Protein 2HAL (pdb70)

Foldseek 3Di:
DQVVVLVLQLQQKWWKWKAAVVGDTDTAAIWGAAWFQKIKAQQLSADPDPPSQRMKMWIGRPNDIDIDRSVPKDWADLDPDDARIIIIGDPGDGTGDHCLVLAAAPVCVVVQAQAKKWWFFDQNSHTDTWIWGGKDKDQKDKDWDQDPVRDIDIDMHGIKIKTFTDDDGRRWNTWIFGPDCVSPRGTQATWDDDDPRMTIGGGHHSVSVVSD/DDDD

B-factor: mean 17.06, std 11.93, range [2.78, 56.81]

CATH classification: 2.40.10.10 (+1 more: 2.40.10.10)

Radius of gyration: 15.81 Å; Cα contacts (8 Å, |Δi|>4): 582; chains: 2; bounding box: 38×33×41 Å

Structure (mmCIF, N/CA/C/O backbone):
data_2HAL
#
_entry.id   2HAL
#
_cell.length_a   44.584
_cell.length_b   56.240
_cell.length_c   81.052
_cell.angle_alpha   90.00
_cell.angle_beta   90.00
_cell.angle_gamma   90.00
#
_symmetry.space_group_name_H-M   'P 21 21 21'
#
loop_
_entity.id
_entity.type
_entity.pdbx_description
1 polymer 'Hepatitis A Protease 3C'
2 polymer 'N-ACETYL-LEUCYL-PHENYLALANYL-PHENYLALANYL-GLUTAMATE-FLUOROMETHYLKETONE INHIBITOR'
3 non-polymer N-[(BENZYLOXY)CARBONYL]-L-ALANINE
4 water water
#
loop_
_atom_site.group_PDB
_atom_site.id
_atom_site.type_symbol
_atom_site.label_atom_id
_atom_site.label_alt_id
_atom_site.label_comp_id
_atom_site.label_asym_id
_atom_site.label_entity_id
_atom_site.label_seq_id
_atom_site.pdbx_PDB_ins_code
_atom_site.Cartn_x
_atom_site.Cartn_y
_atom_site.Cartn_z
_atom_site.occupancy
_atom_site.B_iso_or_equiv
_atom_site.auth_seq_id
_atom_site.auth_comp_id
_atom_site.auth_asym_id
_atom_site.auth_atom_id
_atom_site.pdbx_PDB_model_num
ATOM 1 N N . SER A 1 1 ? 12.804 13.752 46.974 1.00 7.17 1 SER A N 1
ATOM 2 C CA . SER A 1 1 ? 11.664 13.222 47.773 1.00 4.84 1 SER A CA 1
ATOM 3 C C . SER A 1 1 ? 10.688 12.481 46.886 1.00 6.49 1 SER A C 1
ATOM 4 O O . SER A 1 1 ? 10.708 12.627 45.670 1.00 4.92 1 SER A O 1
ATOM 7 N N . THR A 1 2 ? 9.812 11.699 47.504 1.00 7.25 2 THR A N 1
ATOM 8 C CA . THR A 1 2 ? 8.763 11.037 46.739 1.00 5.94 2 THR A CA 1
ATOM 9 C C . THR A 1 2 ? 7.952 12.064 45.943 1.00 4.09 2 THR A C 1
ATOM 10 O O . THR A 1 2 ? 7.668 11.849 44.759 1.00 7.50 2 THR A O 1
ATOM 14 N N . LEU A 1 3 ? 7.609 13.179 46.587 1.00 4.35 3 LEU A N 1
ATOM 15 C CA . LEU A 1 3 ? 6.728 14.145 45.961 1.00 6.94 3 LEU A CA 1
ATOM 16 C C . LEU A 1 3 ? 7.371 14.812 44.751 1.00 5.49 3 LEU A C 1
ATOM 17 O O . LEU A 1 3 ? 6.678 15.107 43.781 1.00 8.80 3 LEU A O 1
ATOM 22 N N . GLU A 1 4 ? 8.682 15.052 44.804 1.00 6.52 4 GLU A N 1
ATOM 23 C CA . GLU A 1 4 ? 9.372 15.673 43.673 1.00 7.11 4 GLU A CA 1
ATOM 24 C C . GLU A 1 4 ? 9.537 14.687 42.506 1.00 7.16 4 GLU A C 1
ATOM 25 O O . GLU A 1 4 ? 9.378 15.070 41.351 1.00 6.19 4 GLU A O 1
ATOM 31 N N . ILE A 1 5 ? 9.816 13.415 42.801 1.00 4.95 5 ILE A N 1
ATOM 32 C CA . ILE A 1 5 ? 9.807 12.399 41.743 1.00 5.21 5 ILE A CA 1
ATOM 33 C C . ILE A 1 5 ? 8.415 12.294 41.149 1.00 5.66 5 ILE A C 1
ATOM 34 O O . ILE A 1 5 ? 8.259 12.180 39.935 1.00 6.11 5 ILE A O 1
ATOM 39 N N . ALA A 1 6 ? 7.409 12.326 42.019 1.00 7.53 6 ALA A N 1
ATOM 40 C CA . ALA A 1 6 ? 6.020 12.247 41.570 1.00 6.40 6 ALA A CA 1
ATOM 41 C C . ALA A 1 6 ? 5.709 13.367 40.580 1.00 6.67 6 ALA A C 1
ATOM 42 O O . ALA A 1 6 ? 4.997 13.154 39.609 1.00 5.97 6 ALA A O 1
ATOM 44 N N . GLY A 1 7 ? 6.245 14.563 40.825 1.00 4.65 7 GLY A N 1
ATOM 45 C CA . GLY A 1 7 ? 6.000 15.689 39.934 1.00 6.34 7 GLY A CA 1
ATOM 46 C C . GLY A 1 7 ? 6.604 15.465 38.565 1.00 6.65 7 GLY A C 1
ATOM 47 O O . GLY A 1 7 ? 6.029 15.839 37.545 1.00 7.07 7 GLY A O 1
ATOM 48 N N . LEU A 1 8 ? 7.763 14.827 38.542 1.00 7.00 8 LEU A N 1
ATOM 49 C CA . LEU A 1 8 ? 8.430 14.536 37.280 1.00 8.81 8 LEU A CA 1
ATOM 50 C C . LEU A 1 8 ? 7.682 13.474 36.504 1.00 5.71 8 LEU A C 1
ATOM 51 O O . LEU A 1 8 ? 7.578 13.554 35.281 1.00 8.18 8 LEU A O 1
ATOM 56 N N . VAL A 1 9 ? 7.160 12.481 37.216 1.00 6.29 9 VAL A N 1
ATOM 57 C CA . VAL A 1 9 ? 6.283 11.472 36.591 1.00 5.13 9 VAL A CA 1
ATOM 58 C C . VAL A 1 9 ? 5.028 12.115 36.041 1.00 7.80 9 VAL A C 1
ATOM 59 O O . VAL A 1 9 ? 4.653 11.885 34.899 1.00 6.73 9 VAL A O 1
ATOM 63 N N . ARG A 1 10 ? 4.407 12.950 36.863 1.00 8.15 10 ARG A N 1
ATOM 64 C CA . ARG A 1 10 ? 3.147 13.567 36.521 1.00 6.25 10 ARG A CA 1
ATOM 65 C C . ARG A 1 10 ? 3.237 14.339 35.203 1.00 7.18 10 ARG A C 1
ATOM 66 O O . ARG A 1 10 ? 2.335 14.252 34.362 1.00 8.87 10 ARG A O 1
ATOM 74 N N . LYS A 1 11 ? 4.324 15.091 35.034 1.00 6.81 11 LYS A N 1
ATOM 75 C CA . LYS A 1 11 ? 4.536 15.898 33.825 1.00 8.70 11 LYS A CA 1
ATOM 76 C C . LYS A 1 11 ? 4.743 15.053 32.563 1.00 5.42 11 LYS A C 1
ATOM 77 O O . LYS A 1 11 ? 4.506 15.523 31.448 1.00 10.41 11 LYS A O 1
ATOM 83 N N . ASN A 1 12 ? 5.176 13.808 32.742 1.00 6.79 12 ASN A N 1
ATOM 84 C CA . ASN A 1 12 ? 5.457 12.916 31.614 1.00 5.23 12 ASN A CA 1
ATOM 85 C C . ASN A 1 12 ? 4.361 11.912 31.328 1.00 4.15 12 ASN A C 1
ATOM 86 O O . ASN A 1 12 ? 4.457 11.149 30.364 1.00 5.62 12 ASN A O 1
ATOM 91 N N . LEU A 1 13 ? 3.323 11.911 32.161 1.00 5.03 13 LEU A N 1
ATOM 92 C CA . LEU A 1 13 ? 2.193 11.022 31.957 1.00 4.32 13 LEU A CA 1
ATOM 93 C C . LEU A 1 13 ? 1.224 11.603 30.964 1.00 7.11 13 LEU A C 1
ATOM 94 O O . LEU A 1 13 ? 0.795 12.751 31.095 1.00 9.58 13 LEU A O 1
ATOM 99 N N . VAL A 1 14 ? 0.898 10.796 29.960 1.00 4.10 14 VAL A N 1
ATOM 100 C CA . VAL A 1 14 ? -0.144 11.146 29.003 1.00 6.13 14 VAL A CA 1
ATOM 101 C C . VAL A 1 14 ? -1.246 10.083 29.054 1.00 6.76 14 VAL A C 1
ATOM 102 O O . VAL A 1 14 ? -1.024 8.993 29.559 1.00 6.32 14 VAL A O 1
ATOM 106 N N . GLN A 1 15 ? -2.434 10.418 28.558 1.00 4.57 15 GLN A N 1
ATOM 107 C CA . GLN A 1 15 ? -3.494 9.421 28.399 1.00 3.39 15 GLN A CA 1
ATOM 108 C C . GLN A 1 15 ? -3.377 8.733 27.051 1.00 5.09 15 GLN A C 1
ATOM 109 O O . GLN A 1 15 ? -3.124 9.379 26.036 1.00 6.71 15 GLN A O 1
ATOM 115 N N . PHE A 1 16 ? -3.568 7.422 27.058 1.00 5.56 16 PHE A N 1
ATOM 116 C CA . PHE A 1 16 ? -3.428 6.594 25.862 1.00 4.81 16 PHE A CA 1
ATOM 117 C C . PHE A 1 16 ? -4.794 6.061 25.491 1.00 3.16 16 PHE A C 1
ATOM 118 O O . PHE A 1 16 ? -5.488 5.467 26.328 1.00 5.86 16 PHE A O 1
ATOM 126 N N . GLY A 1 17 ? -5.170 6.301 24.240 1.00 5.66 17 GLY A N 1
ATOM 127 C CA . GLY A 1 17 ? -6.442 5.836 23.721 1.00 7.45 17 GLY A CA 1
ATOM 128 C C . GLY A 1 17 ? -6.280 5.126 22.398 1.00 6.18 17 GLY A C 1
ATOM 129 O O . GLY A 1 17 ? -5.262 5.260 21.719 1.00 7.30 17 GLY A O 1
ATOM 130 N N . VAL A 1 18 ? -7.296 4.353 22.050 1.00 8.24 18 VAL A N 1
ATOM 131 C CA . VAL A 1 18 ? -7.309 3.558 20.831 1.00 7.87 18 VAL A CA 1
ATOM 132 C C . VAL A 1 18 ? -8.648 3.743 20.137 1.00 6.16 18 VAL A C 1
ATOM 133 O O . VAL A 1 18 ? -9.714 3.814 20.789 1.00 10.16 18 VAL A O 1
ATOM 137 N N . GLY A 1 19 ? -8.603 3.811 18.810 1.00 6.40 19 GLY A N 1
ATOM 138 C CA . GLY A 1 19 ? -9.844 3.817 18.043 1.00 10.93 19 GLY A CA 1
ATOM 139 C C . GLY A 1 19 ? -9.640 3.386 16.611 1.00 11.32 19 GLY A C 1
ATOM 140 O O . GLY A 1 19 ? -8.511 3.315 16.133 1.00 12.07 19 GLY A O 1
ATOM 141 N N . GLU A 1 20 ? -10.736 3.076 15.930 1.00 13.31 20 GLU A N 1
ATOM 142 C CA . GLU A 1 20 ? -10.698 2.831 14.493 1.00 16.06 20 GLU A CA 1
ATOM 143 C C . GLU A 1 20 ? -10.538 4.160 13.765 1.00 16.42 20 GLU A C 1
ATOM 144 O O . GLU A 1 20 ? -10.966 5.202 14.264 1.00 16.13 20 GLU A O 1
ATOM 150 N N . LYS A 1 21 ? -9.949 4.124 12.572 1.00 15.14 21 LYS A N 1
ATOM 151 C CA . LYS A 1 21 ? -9.948 5.305 11.711 1.00 19.64 21 LYS A CA 1
ATOM 152 C C . LYS A 1 21 ? -11.385 5.817 11.569 1.00 18.88 21 LYS A C 1
ATOM 153 O O . LYS A 1 21 ? -12.312 5.030 11.347 1.00 19.43 21 LYS A O 1
ATOM 159 N N . ASN A 1 22 ? -11.550 7.129 11.741 1.00 18.75 22 ASN A N 1
ATOM 160 C CA . ASN A 1 22 ? -12.848 7.831 11.686 1.00 20.10 22 ASN A CA 1
ATOM 161 C C . ASN A 1 22 ? -13.818 7.473 12.819 1.00 21.53 22 ASN A C 1
ATOM 162 O O . ASN A 1 22 ? -14.989 7.861 12.788 1.00 26.81 22 ASN A O 1
ATOM 167 N N . GLY A 1 23 ? -13.328 6.748 13.823 1.00 16.56 23 GLY A N 1
ATOM 168 C CA . GLY A 1 23 ? -14.176 6.303 14.933 1.00 19.87 23 GLY A CA 1
ATOM 169 C C . GLY A 1 23 ? -13.960 7.076 16.219 1.00 20.93 23 GLY A C 1
ATOM 170 O O . GLY A 1 23 ? -13.073 7.928 16.304 1.00 20.27 23 GLY A O 1
ATOM 171 N N . SER A 1 24 ? -14.777 6.771 17.224 1.00 18.47 24 SER A N 1
ATOM 172 C CA . SER A 1 24 ? -14.660 7.388 18.542 1.00 14.80 24 SER A CA 1
ATOM 173 C C . SER A 1 24 ? -13.377 6.885 19.212 1.00 14.49 24 SER A C 1
ATOM 174 O O . SER A 1 24 ? -12.925 5.771 18.935 1.00 16.38 24 SER A O 1
ATOM 177 N N . VAL A 1 25 ? -12.780 7.711 20.070 1.00 13.90 25 VAL A N 1
ATOM 178 C CA . VAL A 1 25 ? -11.599 7.292 20.832 1.00 12.18 25 VAL A CA 1
ATOM 179 C C . VAL A 1 25 ? -12.028 6.644 22.141 1.00 9.70 25 VAL A C 1
ATOM 180 O O . VAL A 1 25 ? -12.857 7.185 22.879 1.00 13.71 25 VAL A O 1
ATOM 184 N N . ARG A 1 26 ? -11.447 5.482 22.418 1.00 10.74 26 ARG A N 1
ATOM 185 C CA . ARG A 1 26 ? -11.603 4.825 23.704 1.00 11.68 26 ARG A CA 1
ATOM 186 C C . ARG A 1 26 ? -10.352 5.109 24.532 1.00 13.12 26 ARG A C 1
ATOM 187 O O . ARG A 1 26 ? -9.264 4.621 24.216 1.00 12.94 26 ARG A O 1
ATOM 195 N N . TRP A 1 27 ? -10.506 5.914 25.579 1.00 8.57 27 TRP A N 1
ATOM 196 C CA . TRP A 1 27 ? -9.384 6.227 26.452 1.00 8.68 27 TRP A CA 1
ATOM 197 C C . TRP A 1 27 ? -9.232 5.092 27.452 1.00 12.34 27 TRP A C 1
ATOM 198 O O . TRP A 1 27 ? -10.184 4.766 28.178 1.00 15.93 27 TRP A O 1
ATOM 209 N N . VAL A 1 28 ? -8.042 4.483 27.450 1.00 9.63 28 VAL A N 1
ATOM 210 C CA . VAL A 1 28 ? -7.798 3.181 28.089 1.00 10.50 28 VAL A CA 1
ATOM 211 C C . VAL A 1 28 ? -6.999 3.316 29.397 1.00 7.91 28 VAL A C 1
ATOM 212 O O . VAL A 1 28 ? -7.387 2.768 30.434 1.00 7.95 28 VAL A O 1
ATOM 216 N N . MET A 1 29 ? -5.880 4.031 29.341 1.00 7.41 29 MET A N 1
ATOM 217 C CA . MET A 1 29 ? -4.941 4.063 30.458 1.00 6.65 29 MET A CA 1
ATOM 218 C C . MET A 1 29 ? -3.915 5.172 30.285 1.00 5.27 29 MET A C 1
ATOM 219 O O . MET A 1 29 ? -4.068 6.043 29.434 1.00 6.14 29 MET A O 1
ATOM 224 N N . ASN A 1 30 ? -2.880 5.130 31.114 1.00 5.37 30 ASN A N 1
ATOM 225 C CA . ASN A 1 30 ? -1.761 6.063 31.049 1.00 4.25 30 ASN A CA 1
ATOM 226 C C . ASN A 1 30 ? -0.604 5.486 30.232 1.00 4.72 30 ASN A C 1
ATOM 227 O O . ASN A 1 30 ? -0.460 4.267 30.147 1.00 4.36 30 ASN A O 1
ATOM 232 N N . ALA A 1 31 ? 0.204 6.366 29.633 1.00 5.05 31 ALA A N 1
ATOM 233 C CA . ALA A 1 31 ? 1.537 6.018 29.122 1.00 5.13 31 ALA A CA 1
ATOM 234 C C . ALA A 1 31 ? 2.516 7.014 29.728 1.00 3.40 31 ALA A C 1
ATOM 235 O O . ALA A 1 31 ? 2.133 8.161 30.033 1.00 4.64 31 ALA A O 1
ATOM 237 N N . LEU A 1 32 ? 3.756 6.584 29.946 1.00 4.24 32 LEU A N 1
ATOM 238 C CA . LEU A 1 32 ? 4.754 7.431 30.582 1.00 5.25 32 LEU A CA 1
ATOM 239 C C . LEU A 1 32 ? 5.902 7.765 29.629 1.00 4.57 32 LEU A C 1
ATOM 240 O O . LEU A 1 32 ? 6.681 6.887 29.253 1.00 5.45 32 LEU A O 1
ATOM 245 N N . GLY A 1 33 ? 6.006 9.030 29.229 1.00 4.64 33 GLY A N 1
ATOM 246 C CA . GLY A 1 33 ? 7.149 9.434 28.431 1.00 7.36 33 GLY A CA 1
ATOM 247 C C . GLY A 1 33 ? 8.401 9.254 29.258 1.00 5.91 33 GLY A C 1
ATOM 248 O O . GLY A 1 33 ? 8.414 9.598 30.442 1.00 6.50 33 GLY A O 1
ATOM 249 N N . VAL A 1 34 ? 9.448 8.703 28.645 1.00 5.49 34 VAL A N 1
ATOM 250 C CA . VAL A 1 34 ? 10.726 8.524 29.351 1.00 4.27 34 VAL A CA 1
ATOM 251 C C . VAL A 1 34 ? 11.909 9.338 28.810 1.00 5.06 34 VAL A C 1
ATOM 252 O O . VAL A 1 34 ? 12.755 9.789 29.579 1.00 5.29 34 VAL A O 1
ATOM 256 N N . LYS A 1 35 ? 11.978 9.497 27.490 1.00 7.04 35 LYS A N 1
ATOM 257 C CA . LYS A 1 35 ? 12.968 10.388 26.869 1.00 10.42 35 LYS A CA 1
ATOM 258 C C . LYS A 1 35 ? 12.698 10.512 25.385 1.00 10.52 35 LYS A C 1
ATOM 259 O O . LYS A 1 35 ? 12.152 9.594 24.774 1.00 6.38 35 LYS A O 1
ATOM 265 N N . ASP A 1 36 ? 13.079 11.653 24.812 1.00 9.49 36 ASP A N 1
ATOM 266 C CA . ASP A 1 36 ? 12.842 11.920 23.394 1.00 10.00 36 ASP A CA 1
ATOM 267 C C . ASP A 1 36 ? 11.372 11.625 23.075 1.00 5.38 36 ASP A C 1
ATOM 268 O O . ASP A 1 36 ? 10.492 12.135 23.769 1.00 7.43 36 ASP A O 1
ATOM 273 N N . ASP A 1 37 ? 11.107 10.807 22.056 1.00 5.14 37 ASP A N 1
ATOM 274 C CA . ASP A 1 37 ? 9.739 10.433 21.686 1.00 3.77 37 ASP A CA 1
ATOM 275 C C . ASP A 1 37 ? 9.345 9.007 22.106 1.00 5.23 37 ASP A C 1
ATOM 276 O O . ASP A 1 37 ? 8.425 8.410 21.523 1.00 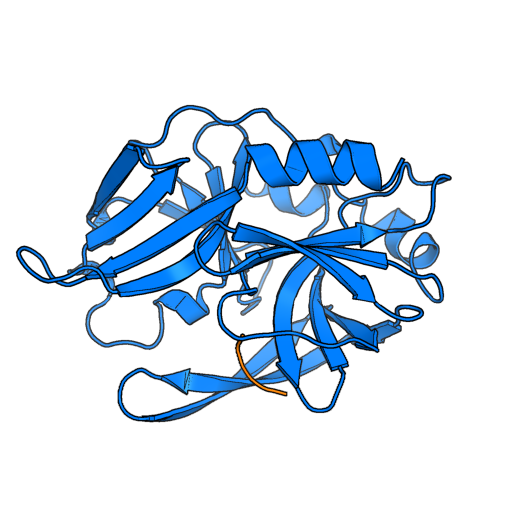7.74 37 ASP A O 1
ATOM 281 N N . TRP A 1 38 ? 10.024 8.498 23.135 1.00 6.36 38 TRP A N 1
ATOM 282 C CA . TRP A 1 38 ? 9.778 7.154 23.661 1.00 4.23 38 TRP A CA 1
ATOM 283 C C . TRP A 1 38 ? 8.911 7.186 24.914 1.00 6.03 38 TRP A C 1
ATOM 284 O O . TRP A 1 38 ? 9.143 7.984 25.833 1.00 7.44 38 TRP A O 1
ATOM 295 N N . LEU A 1 39 ? 7.921 6.302 24.941 1.00 5.75 39 LEU A N 1
ATOM 296 C CA . LEU A 1 39 ? 7.052 6.113 26.106 1.00 6.63 39 LEU A CA 1
ATOM 297 C C . LEU A 1 39 ? 7.038 4.660 26.557 1.00 4.16 39 LEU A C 1
ATOM 298 O O . LEU A 1 39 ? 7.260 3.761 25.758 1.00 7.51 39 LEU A O 1
ATOM 303 N N . LEU A 1 40 ? 6.776 4.449 27.846 1.00 5.62 40 LEU A N 1
ATOM 304 C CA . LEU A 1 40 ? 6.437 3.129 28.353 1.00 4.98 40 LEU A CA 1
ATOM 305 C C . LEU A 1 40 ? 4.922 3.020 28.358 1.00 4.47 40 LEU A C 1
ATOM 306 O O . LEU A 1 40 ? 4.227 3.946 28.789 1.00 5.74 40 LEU A O 1
ATOM 311 N N . VAL A 1 41 ? 4.412 1.878 27.894 1.00 5.51 41 VAL A N 1
ATOM 312 C CA . VAL A 1 41 ? 2.971 1.622 27.937 1.00 6.46 41 VAL A CA 1
ATOM 313 C C . VAL A 1 41 ? 2.669 0.119 28.043 1.00 5.07 41 VAL A C 1
ATOM 314 O O . VAL A 1 41 ? 3.329 -0.688 27.404 1.00 7.63 41 VAL A O 1
ATOM 318 N N . PRO A 1 42 ? 1.707 -0.268 28.904 1.00 7.21 42 PRO A N 1
ATOM 319 C CA . PRO A 1 42 ? 1.336 -1.689 28.937 1.00 7.80 42 PRO A CA 1
ATOM 320 C C . PRO A 1 42 ? 0.705 -2.130 27.608 1.00 6.96 42 PRO A C 1
ATOM 321 O O . PRO A 1 42 ? -0.301 -1.572 27.191 1.00 12.58 42 PRO A O 1
ATOM 325 N N . SER A 1 43 ? 1.310 -3.119 26.954 1.00 9.32 43 SER A N 1
ATOM 326 C CA . SER A 1 43 ? 0.823 -3.575 25.650 1.00 10.88 43 SER A CA 1
ATOM 327 C C . SER A 1 43 ? -0.543 -4.251 25.720 1.00 11.15 43 SER A C 1
ATOM 328 O O . SER A 1 43 ? -1.226 -4.379 24.688 1.00 9.23 43 SER A O 1
ATOM 331 N N . HIS A 1 44 ? -0.959 -4.666 26.921 1.00 7.98 44 HIS A N 1
ATOM 332 C CA . HIS A 1 44 ? -2.320 -5.200 27.090 1.00 10.18 44 HIS A CA 1
ATOM 333 C C . HIS A 1 44 ? -3.394 -4.163 26.765 1.00 13.03 44 HIS A C 1
ATOM 334 O O . HIS A 1 44 ? -4.567 -4.500 26.610 1.00 19.68 44 HIS A O 1
ATOM 341 N N . ALA A 1 45 ? -2.973 -2.903 26.651 1.00 11.26 45 ALA A N 1
ATOM 342 C CA . ALA A 1 45 ? -3.851 -1.820 26.202 1.00 9.57 45 ALA A CA 1
ATOM 343 C C . ALA A 1 45 ? -4.395 -2.066 24.791 1.00 10.89 45 ALA A C 1
ATOM 344 O O . ALA A 1 45 ? -5.519 -1.654 24.493 1.00 14.62 45 ALA A O 1
ATOM 346 N N . TYR A 1 46 ? -3.606 -2.725 23.934 1.00 11.06 46 TYR A N 1
ATOM 347 C CA . TYR A 1 46 ? -3.951 -2.851 22.509 1.00 8.88 46 TYR A CA 1
ATOM 348 C C . TYR A 1 46 ? -3.726 -4.237 21.881 1.00 10.22 46 TYR A C 1
ATOM 349 O O . TYR A 1 46 ? -4.421 -4.596 20.941 1.00 13.77 46 TYR A O 1
ATOM 358 N N . LYS A 1 47 ? -2.771 -5.016 22.379 1.00 7.44 47 LYS A N 1
ATOM 359 C CA . LYS A 1 47 ? -2.291 -6.159 21.581 1.00 6.8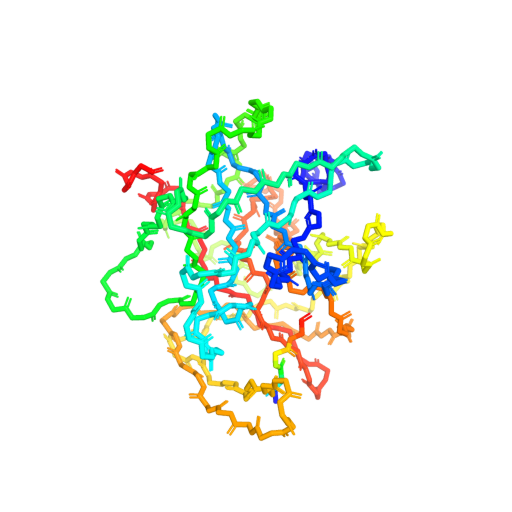9 47 LYS A CA 1
ATOM 360 C C . LYS A 1 47 ? -3.261 -7.342 21.450 1.00 9.12 47 LYS A C 1
ATOM 361 O O . LYS A 1 47 ? -3.061 -8.210 20.597 1.00 8.11 47 LYS A O 1
ATOM 367 N N . PHE A 1 48 ? -4.318 -7.355 22.260 1.00 4.98 48 PHE A N 1
ATOM 368 C CA . PHE A 1 48 ? -5.233 -8.503 22.301 1.00 9.46 48 PHE A CA 1
ATOM 369 C C . PHE A 1 48 ? -6.548 -8.264 21.582 1.00 10.38 48 PHE A C 1
ATOM 370 O O . PHE A 1 48 ? -7.411 -9.148 21.548 1.00 13.65 48 PHE A O 1
ATOM 378 N N . GLU A 1 49 ? -6.690 -7.074 21.008 1.00 12.46 49 GLU A N 1
ATOM 379 C CA . GLU A 1 49 ? -7.846 -6.769 20.168 1.00 14.72 49 GLU A CA 1
ATOM 380 C C . GLU A 1 49 ? -7.497 -6.982 18.686 1.00 7.26 49 GLU A C 1
ATOM 381 O O . GLU A 1 49 ? -6.338 -6.856 18.286 1.00 16.92 49 GLU A O 1
ATOM 387 N N . LYS A 1 50 ? -8.508 -7.317 17.890 1.00 14.47 50 LYS A N 1
ATOM 388 C CA . LYS A 1 50 ? -8.333 -7.651 16.474 1.00 18.06 50 LYS A CA 1
ATOM 389 C C . LYS A 1 50 ? -7.699 -6.516 15.660 1.00 20.11 50 LYS A C 1
ATOM 390 O O . LYS A 1 50 ? -8.020 -5.348 15.867 1.00 25.84 50 LYS A O 1
ATOM 396 N N . ASP A 1 51 ? -6.794 -6.882 14.752 1.00 21.52 51 ASP A N 1
ATOM 397 C CA . ASP A 1 51 ? -6.171 -5.963 13.783 1.00 23.10 51 ASP A CA 1
ATOM 398 C C . ASP A 1 51 ? -5.689 -4.634 14.376 1.00 21.31 51 ASP A C 1
ATOM 399 O O . ASP A 1 51 ? -6.025 -3.561 13.858 1.00 16.86 51 ASP A O 1
ATOM 404 N N . TYR A 1 52 ? -4.897 -4.708 15.445 1.00 22.38 52 TYR A N 1
ATOM 405 C CA . TYR A 1 52 ? -4.472 -3.504 16.173 1.00 21.16 52 TYR A CA 1
ATOM 406 C C . TYR A 1 52 ? -3.776 -2.482 15.267 1.00 15.99 52 TYR A C 1
ATOM 407 O O . TYR A 1 52 ? -3.999 -1.278 15.405 1.00 12.74 52 TYR A O 1
ATOM 416 N N . GLU A 1 53 ? -2.978 -2.972 14.321 1.00 11.82 53 GLU A N 1
ATOM 417 C CA . GLU A 1 53 ? -2.141 -2.117 13.474 1.00 12.71 53 GLU A CA 1
ATOM 418 C C . GLU A 1 53 ? -2.921 -1.224 12.515 1.00 13.15 53 GLU A C 1
ATOM 419 O O . GLU A 1 53 ? -2.377 -0.254 11.977 1.00 16.12 53 GLU A O 1
ATOM 425 N N . MET A 1 54 ? -4.197 -1.542 12.326 1.00 9.37 54 MET A N 1
ATOM 426 C CA . MET A 1 54 ? -5.087 -0.698 11.529 1.00 10.53 54 MET A CA 1
ATOM 427 C C . MET A 1 54 ? -5.847 0.325 12.376 1.00 12.82 54 MET A C 1
ATOM 428 O O . MET A 1 54 ? -6.605 1.132 11.846 1.00 13.26 54 MET A O 1
ATOM 433 N N . MET A 1 55 ? -5.622 0.297 13.687 1.00 8.04 55 MET A N 1
ATOM 434 C CA . MET A 1 55 ? -6.246 1.257 14.582 1.00 9.77 55 MET A CA 1
ATOM 435 C C . MET A 1 55 ? -5.397 2.507 14.658 1.00 6.37 55 MET A C 1
ATOM 436 O O . MET A 1 55 ? -4.235 2.522 14.211 1.00 9.82 55 MET A O 1
ATOM 441 N N . GLU A 1 56 ? -6.003 3.558 15.203 1.00 7.30 56 GLU A N 1
ATOM 442 C CA . GLU A 1 56 ? -5.323 4.795 15.499 1.00 5.73 56 GLU A CA 1
ATOM 443 C C . GLU A 1 56 ? -5.052 4.805 16.981 1.00 6.82 56 GLU A C 1
ATOM 444 O O . GLU A 1 56 ? -5.932 4.420 17.769 1.00 6.49 56 GLU A O 1
ATOM 450 N N . PHE A 1 57 ? -3.819 5.189 17.336 1.00 4.74 57 PHE A N 1
ATOM 451 C CA . PHE A 1 57 ? -3.414 5.419 18.719 1.00 6.03 57 PHE A CA 1
ATOM 452 C C . PHE A 1 57 ? -3.489 6.901 19.016 1.00 5.43 57 PHE A C 1
ATOM 453 O O . PHE A 1 57 ? -3.151 7.723 18.174 1.00 5.86 57 PHE A O 1
ATOM 461 N N . TYR A 1 58 ? -3.968 7.221 20.210 1.00 5.35 58 TYR A N 1
ATOM 462 C CA . TYR A 1 58 ? -4.161 8.599 20.620 1.00 5.32 58 TYR A CA 1
ATOM 463 C C . TYR A 1 58 ? -3.422 8.879 21.922 1.00 5.33 58 TYR A C 1
ATOM 464 O O . TYR A 1 58 ? -3.420 8.046 22.844 1.00 6.34 58 TYR A O 1
ATOM 473 N N . PHE A 1 59 ? -2.822 10.062 21.997 1.00 5.87 59 PHE A N 1
ATOM 474 C CA . PHE A 1 59 ? -2.073 10.494 23.179 1.00 5.61 59 PHE A CA 1
ATOM 475 C C . PHE A 1 59 ? -2.536 11.864 23.593 1.00 5.63 59 PHE A C 1
ATOM 476 O O . PHE A 1 59 ? -2.439 12.816 22.820 1.00 9.36 59 PHE A O 1
ATOM 484 N N . ASN A 1 60 ? -3.069 11.942 24.805 1.00 6.15 60 ASN A N 1
ATOM 485 C CA . ASN A 1 60 ? -3.602 13.186 25.321 1.00 5.22 60 ASN A CA 1
ATOM 486 C C . ASN A 1 60 ? -2.597 13.750 26.311 1.00 5.81 60 ASN A C 1
ATOM 487 O O . ASN A 1 60 ? -2.360 13.162 27.369 1.00 7.49 60 ASN A O 1
ATOM 492 N N . ARG A 1 61 ? -1.977 14.866 25.933 1.00 6.47 61 ARG A N 1
ATOM 493 C CA . ARG A 1 61 ? -1.064 15.597 26.800 1.00 8.81 61 ARG A CA 1
ATOM 494 C C . ARG A 1 61 ? -1.703 16.898 27.275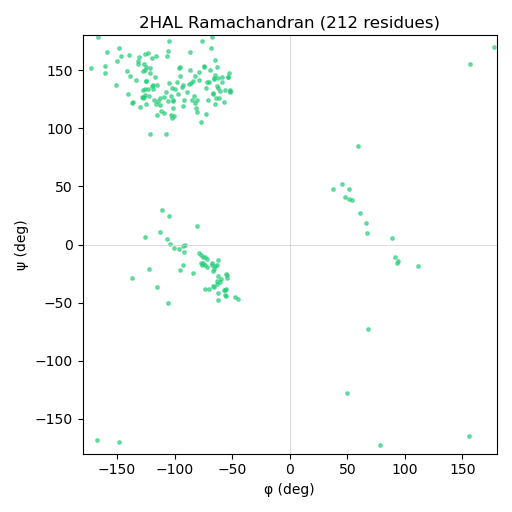 1.00 8.01 61 ARG A C 1
ATOM 495 O O . ARG A 1 61 ? -1.673 17.899 26.569 1.00 10.72 61 ARG A O 1
ATOM 503 N N . GLY A 1 62 ? -2.303 16.860 28.462 1.00 9.30 62 GLY A N 1
ATOM 504 C CA . GLY A 1 62 ? -3.000 18.014 29.040 1.00 9.85 62 GLY A CA 1
ATOM 505 C C . GLY A 1 62 ? -4.030 18.699 28.150 1.00 6.85 62 GLY A C 1
ATOM 506 O O . GLY A 1 62 ? -4.162 19.929 28.157 1.00 9.00 62 GLY A O 1
ATOM 507 N N . GLY A 1 63 ? -4.779 17.901 27.401 1.00 8.55 63 GLY A N 1
ATOM 508 C CA . GLY A 1 63 ? -5.836 18.422 26.555 1.00 8.10 63 GLY A CA 1
ATOM 509 C C . GLY A 1 63 ? -5.392 18.803 25.164 1.00 7.58 63 GLY A C 1
ATOM 510 O O . GLY A 1 63 ? -6.171 19.351 24.389 1.00 11.05 63 GLY A O 1
ATOM 511 N N . THR A 1 64 ? -4.137 18.506 24.844 1.00 6.77 64 THR A N 1
ATOM 512 C CA . THR A 1 64 ? -3.677 18.609 23.469 1.00 9.01 64 THR A CA 1
ATOM 513 C C . THR A 1 64 ? -3.462 17.181 22.984 1.00 6.75 64 THR A C 1
ATOM 514 O O . THR A 1 64 ? -2.774 16.391 23.635 1.00 6.68 64 THR A O 1
ATOM 518 N N . TYR A 1 65 ? -4.081 16.863 21.854 1.00 8.77 65 TYR A N 1
ATOM 519 C CA . TYR A 1 65 ? -4.149 15.493 21.383 1.00 9.95 65 TYR A CA 1
ATOM 520 C C . TYR A 1 65 ? -3.216 15.230 20.217 1.00 10.00 65 TYR A C 1
ATOM 521 O O . TYR A 1 65 ? -3.067 16.061 19.316 1.00 10.69 65 TYR A O 1
ATOM 530 N N . TYR A 1 66 ? -2.583 14.062 20.270 1.00 8.41 66 TYR A N 1
ATOM 531 C CA . TYR A 1 66 ? -1.699 13.593 19.217 1.00 7.33 66 TYR A CA 1
ATOM 532 C C . TYR A 1 66 ? -2.178 12.216 18.790 1.00 8.62 66 TYR A C 1
ATOM 533 O O . TYR A 1 66 ? -2.486 11.372 19.625 1.00 13.91 66 TYR A O 1
ATOM 542 N N . SER A 1 67 ? -2.273 11.996 17.489 1.00 8.46 67 SER A N 1
ATOM 543 C CA . SER A 1 67 ? -2.737 10.714 17.002 1.00 8.62 67 SER A CA 1
ATOM 544 C C . SER A 1 67 ? -1.816 10.193 15.930 1.00 8.47 67 SER A C 1
ATOM 545 O O . SER A 1 67 ? -1.128 10.959 15.263 1.00 11.64 67 SER A O 1
ATOM 548 N N . ILE A 1 68 ? -1.821 8.880 15.766 1.00 9.76 68 ILE A N 1
ATOM 549 C CA . ILE A 1 68 ? -0.925 8.239 14.831 1.00 7.96 68 ILE A CA 1
ATOM 550 C C . ILE A 1 68 ? -1.480 6.868 14.512 1.00 7.76 68 ILE A C 1
ATOM 551 O O . ILE A 1 68 ? -2.126 6.245 15.351 1.00 7.90 68 ILE A O 1
ATOM 556 N N . SER A 1 69 ? -1.256 6.412 13.289 1.00 6.16 69 SER A N 1
ATOM 557 C CA . SER A 1 69 ? -1.579 5.036 12.937 1.00 5.68 69 SER A CA 1
ATOM 558 C C . SER A 1 69 ? -0.744 4.089 13.793 1.00 7.25 69 SER A C 1
ATOM 559 O O . SER A 1 69 ? 0.466 4.283 13.935 1.00 8.18 69 SER A O 1
ATOM 562 N N . ALA A 1 70 ? -1.392 3.056 14.337 1.00 7.10 70 ALA A N 1
ATOM 563 C CA . ALA A 1 70 ? -0.689 2.038 15.122 1.00 5.16 70 ALA A CA 1
ATOM 564 C C . ALA A 1 70 ? 0.477 1.427 14.341 1.00 6.13 70 ALA A C 1
ATOM 565 O O . ALA A 1 70 ? 1.472 1.009 14.928 1.00 8.37 70 ALA A O 1
ATOM 567 N N . GLY A 1 71 ? 0.361 1.408 13.016 1.00 5.39 71 GLY A N 1
ATOM 568 C CA . GLY A 1 71 ? 1.428 0.863 12.179 1.00 5.67 71 GLY A CA 1
ATOM 569 C C . GLY A 1 71 ? 2.657 1.739 12.063 1.00 5.27 71 GLY A C 1
ATOM 570 O O . GLY A 1 71 ? 3.682 1.289 11.553 1.00 5.39 71 GLY A O 1
ATOM 571 N N . ASN A 1 72 ? 2.549 2.979 12.536 1.00 5.83 72 ASN A N 1
ATOM 572 C CA . ASN A 1 72 ? 3.646 3.926 12.484 1.00 5.48 72 ASN A CA 1
ATOM 573 C C . ASN A 1 72 ? 4.332 4.206 13.827 1.00 6.99 72 ASN A C 1
ATOM 574 O O . ASN A 1 72 ? 5.201 5.062 13.908 1.00 9.15 72 ASN A O 1
ATOM 579 N N . VAL A 1 73 ? 3.935 3.497 14.880 1.00 6.51 73 VAL A N 1
ATOM 580 C CA . VAL A 1 73 ? 4.689 3.548 16.133 1.00 7.62 73 VAL A CA 1
ATOM 581 C C . VAL A 1 73 ? 5.643 2.377 16.152 1.00 5.96 73 VAL A C 1
ATOM 582 O O . VAL A 1 73 ? 5.318 1.305 15.638 1.00 3.95 73 VAL A O 1
ATOM 586 N N . VAL A 1 74 ? 6.822 2.591 16.731 1.00 5.67 74 VAL A N 1
ATOM 587 C CA . VAL A 1 74 ? 7.818 1.526 16.828 1.00 6.01 74 VAL A CA 1
ATOM 588 C C . VAL A 1 74 ? 7.810 0.945 18.237 1.00 5.67 74 VAL A C 1
ATOM 589 O O . VAL A 1 74 ? 8.077 1.640 19.216 1.00 7.09 74 VAL A O 1
ATOM 593 N N . ILE A 1 75 ? 7.474 -0.333 18.325 1.00 6.70 75 ILE A N 1
ATOM 594 C CA . ILE A 1 75 ? 7.324 -0.997 19.605 1.00 8.38 75 ILE A CA 1
ATOM 595 C C . ILE A 1 75 ? 8.564 -1.855 19.855 1.00 10.63 75 ILE A C 1
ATOM 596 O O . ILE A 1 75 ? 8.965 -2.638 18.994 1.00 15.73 75 ILE A O 1
ATOM 601 N N . GLN A 1 76 ? 9.181 -1.663 21.022 1.00 10.84 76 GLN A N 1
ATOM 602 C CA . GLN A 1 76 ? 10.406 -2.357 21.413 1.00 11.55 76 GLN A CA 1
ATOM 603 C C . GLN A 1 76 ? 10.225 -3.001 22.781 1.00 8.17 76 GLN A C 1
ATOM 604 O O . GLN A 1 76 ? 9.867 -2.331 23.744 1.00 11.09 76 GLN A O 1
ATOM 610 N N . SER A 1 77 ? 10.502 -4.300 22.856 1.00 9.81 77 SER A N 1
ATOM 611 C CA . SER A 1 77 ? 10.451 -5.045 24.112 1.00 12.95 77 SER A CA 1
ATOM 612 C C . SER A 1 77 ? 11.469 -4.546 25.142 1.00 9.33 77 SER A C 1
ATOM 613 O O . SER A 1 77 ? 12.519 -4.003 24.783 1.00 12.89 77 SER A O 1
ATOM 616 N N . LEU A 1 78 ? 11.149 -4.743 26.420 1.00 10.54 78 LEU A N 1
ATOM 617 C CA . LEU A 1 78 ? 12.035 -4.347 27.519 1.00 15.69 78 LEU A CA 1
ATOM 618 C C . LEU A 1 78 ? 13.089 -5.405 27.821 1.00 14.85 78 LEU A C 1
ATOM 619 O O . LEU A 1 78 ? 14.161 -5.094 28.355 1.00 16.89 78 LEU A O 1
ATOM 624 N N . ASP A 1 79 ? 12.775 -6.650 27.473 1.00 16.87 79 ASP A N 1
ATOM 625 C CA . ASP A 1 79 ? 13.627 -7.801 27.756 1.00 22.83 79 ASP A CA 1
ATOM 626 C C . ASP A 1 79 ? 13.118 -8.986 26.937 1.00 23.66 79 ASP A C 1
ATOM 627 O O . ASP A 1 79 ? 12.125 -8.865 26.210 1.00 20.65 79 ASP A O 1
ATOM 632 N N . VAL A 1 80 ? 13.798 -10.126 27.048 1.00 26.93 80 VAL A N 1
ATOM 633 C CA . VAL A 1 80 ? 13.373 -11.344 26.359 1.00 27.14 80 VAL A CA 1
ATOM 634 C C . VAL A 1 80 ? 12.035 -11.850 26.902 1.00 26.44 80 VAL A C 1
ATOM 635 O O . VAL A 1 80 ? 11.760 -11.744 28.099 1.00 31.03 80 VAL A O 1
ATOM 639 N N . GLY A 1 81 ? 11.203 -12.376 26.009 1.00 27.44 81 GLY A N 1
ATOM 640 C CA . GLY A 1 81 ? 9.889 -12.892 26.386 1.00 23.35 81 GLY A CA 1
ATOM 641 C C . GLY A 1 81 ? 8.851 -11.807 26.592 1.00 19.92 81 GLY A C 1
ATOM 642 O O . GLY A 1 81 ? 9.097 -10.629 26.318 1.00 22.40 81 GLY A O 1
ATOM 643 N N . PHE A 1 82 ? 7.683 -12.209 27.084 1.00 22.62 82 PHE A N 1
ATOM 644 C CA . PHE A 1 82 ? 6.580 -11.277 27.292 1.00 20.08 82 PHE A CA 1
ATOM 645 C C . PHE A 1 82 ? 6.707 -10.574 28.641 1.00 19.28 82 PHE A C 1
ATOM 646 O O . PHE A 1 82 ? 6.787 -11.228 29.688 1.00 17.95 82 PHE A O 1
ATOM 654 N N . GLN A 1 83 ? 6.724 -9.243 28.608 1.00 21.10 83 GLN A N 1
ATOM 655 C CA . GLN A 1 83 ? 6.846 -8.449 29.830 1.00 22.88 83 GLN A CA 1
ATOM 656 C C . GLN A 1 83 ? 5.718 -7.415 29.968 1.00 20.68 83 GLN A C 1
ATOM 657 O O . GLN A 1 83 ? 5.718 -6.603 30.900 1.00 18.21 83 GLN A O 1
ATOM 663 N N . ASP A 1 84 ? 4.752 -7.487 29.047 1.00 13.93 84 ASP A N 1
ATOM 664 C CA . ASP A 1 84 ? 3.583 -6.601 28.985 1.00 8.58 84 ASP A CA 1
ATOM 665 C C . ASP A 1 84 ? 3.936 -5.162 28.620 1.00 12.93 84 ASP A C 1
ATOM 666 O O . ASP A 1 84 ? 3.659 -4.718 27.515 1.00 14.29 84 ASP A O 1
ATOM 671 N N . VAL A 1 85 ? 4.536 -4.438 29.552 1.00 10.75 85 VAL A N 1
ATOM 672 C CA . VAL A 1 85 ? 4.979 -3.082 29.295 1.00 7.79 85 VAL A CA 1
ATOM 673 C C . VAL A 1 85 ? 6.009 -3.085 28.168 1.00 7.68 85 VAL A C 1
ATOM 674 O O . VAL A 1 85 ? 6.935 -3.898 28.171 1.00 9.50 85 VAL A O 1
ATOM 678 N N . VAL A 1 86 ? 5.810 -2.190 27.202 1.00 7.69 86 VAL A N 1
ATOM 679 C CA . VAL A 1 86 ? 6.739 -2.009 26.090 1.00 7.29 86 VAL A CA 1
ATOM 680 C C . VAL A 1 86 ? 7.229 -0.569 26.018 1.00 4.42 86 VAL A C 1
ATOM 681 O O . VAL A 1 86 ? 6.655 0.327 26.637 1.00 5.74 86 VAL A O 1
ATOM 685 N N . LEU A 1 87 ? 8.296 -0.372 25.252 1.00 6.13 87 LEU A N 1
ATOM 686 C CA . LEU A 1 87 ? 8.720 0.944 24.829 1.00 7.58 87 LEU A CA 1
ATOM 687 C C . LEU A 1 87 ? 8.083 1.224 23.483 1.00 5.77 87 LEU A C 1
ATOM 688 O O . LEU A 1 87 ? 8.037 0.354 22.615 1.00 6.80 87 LEU A O 1
ATOM 693 N N . MET A 1 88 ? 7.585 2.437 23.313 1.00 5.72 88 MET A N 1
ATOM 694 C CA . MET A 1 88 ? 6.890 2.791 22.090 1.00 4.61 88 MET A CA 1
ATOM 695 C C . MET A 1 88 ? 7.360 4.157 21.638 1.00 4.98 88 MET A C 1
ATOM 696 O O . MET A 1 88 ? 7.270 5.117 22.393 1.00 4.73 88 MET A O 1
ATOM 701 N N . LYS A 1 89 ? 7.882 4.217 20.413 1.00 5.42 89 LYS A N 1
ATOM 702 C CA . LYS A 1 89 ? 8.311 5.469 19.804 1.00 5.53 89 LYS A CA 1
ATOM 703 C C . LYS A 1 89 ? 7.159 6.052 19.007 1.00 8.65 89 LYS A C 1
ATOM 704 O O . LYS A 1 89 ? 6.603 5.389 18.128 1.00 6.83 89 LYS A O 1
ATOM 710 N N . VAL A 1 90 ? 6.812 7.295 19.328 1.00 8.02 90 VAL A N 1
ATOM 711 C CA . VAL A 1 90 ? 5.691 7.978 18.711 1.00 9.62 90 VAL A CA 1
ATOM 712 C C . VAL A 1 90 ? 6.220 9.247 18.050 1.00 9.92 90 VAL A C 1
ATOM 713 O O . VAL A 1 90 ? 6.353 10.277 18.710 1.00 7.93 90 VAL A O 1
ATOM 717 N N . PRO A 1 91 ? 6.528 9.179 16.739 1.00 12.03 91 PRO A N 1
ATOM 718 C CA . PRO A 1 91 ? 7.186 10.309 16.081 1.00 13.17 91 PRO A CA 1
ATOM 719 C C . PRO A 1 91 ? 6.479 11.658 16.227 1.00 10.56 91 PRO A C 1
ATOM 720 O O . PRO A 1 91 ? 7.148 12.697 16.177 1.00 17.95 91 PRO A O 1
ATOM 724 N N . THR A 1 92 ? 5.161 11.646 16.433 1.00 11.42 92 THR A N 1
ATOM 725 C CA . THR A 1 92 ? 4.379 12.885 16.477 1.00 14.66 92 THR A CA 1
ATOM 726 C C . THR A 1 92 ? 4.219 13.509 17.871 1.00 12.72 92 THR A C 1
ATOM 727 O O . THR A 1 92 ? 3.595 14.567 18.008 1.00 14.76 92 THR A O 1
ATOM 731 N N . ILE A 1 93 ? 4.793 12.873 18.895 1.00 10.05 93 ILE A N 1
ATOM 732 C CA . ILE A 1 93 ? 4.692 13.379 20.264 1.00 10.53 93 ILE A CA 1
ATOM 733 C C . ILE A 1 93 ? 5.770 14.442 20.524 1.00 9.77 93 ILE A C 1
ATOM 734 O O . ILE A 1 93 ? 6.896 14.308 20.039 1.00 11.66 93 ILE A O 1
ATOM 739 N N . PRO A 1 94 ? 5.429 15.516 21.267 1.00 10.72 94 PRO A N 1
ATOM 740 C CA . PRO A 1 94 ? 6.492 16.434 21.690 1.00 11.05 94 PRO A CA 1
ATOM 741 C C . PRO A 1 94 ? 7.544 15.704 22.524 1.00 8.62 94 PRO A C 1
ATOM 742 O O . PRO A 1 94 ? 7.213 14.783 23.271 1.00 12.97 94 PRO A O 1
ATOM 746 N N . LYS A 1 95 ? 8.802 16.102 22.367 1.00 8.60 95 LYS A N 1
ATOM 747 C CA . LYS A 1 95 ? 9.913 15.533 23.137 1.00 9.27 95 LYS A CA 1
ATOM 748 C C . LYS A 1 95 ? 9.612 15.567 24.639 1.00 7.68 95 LYS A C 1
ATOM 749 O O . LYS A 1 95 ? 9.192 16.596 25.169 1.00 10.59 95 LYS A O 1
ATOM 755 N N . PHE A 1 96 ? 9.832 14.443 25.315 1.00 7.28 96 PHE A N 1
ATOM 756 C CA . PHE A 1 96 ? 9.739 14.389 26.782 1.00 6.64 96 PHE A CA 1
ATOM 757 C C . PHE A 1 96 ? 11.048 14.768 27.489 1.00 10.65 96 PHE A C 1
ATOM 758 O O . PHE A 1 96 ? 12.148 14.522 26.961 1.00 8.41 96 PHE A O 1
ATOM 766 N N . ARG A 1 97 ? 10.924 15.338 28.694 1.00 6.50 97 ARG A N 1
ATOM 767 C CA . ARG A 1 97 ? 12.043 15.402 29.637 1.00 7.44 97 ARG A CA 1
ATOM 768 C C . ARG A 1 97 ? 12.557 13.985 29.895 1.00 7.61 97 ARG A C 1
ATOM 769 O O . ARG A 1 97 ? 11.760 13.086 30.159 1.00 6.37 97 ARG A O 1
ATOM 777 N N . ASP A 1 98 ? 13.879 13.813 29.832 1.00 7.54 98 ASP A N 1
ATOM 778 C CA . ASP A 1 98 ? 14.528 12.529 30.065 1.00 6.66 98 ASP A CA 1
ATOM 779 C C . ASP A 1 98 ? 14.459 12.211 31.553 1.00 6.10 98 ASP A C 1
ATOM 780 O O . ASP A 1 98 ? 15.086 12.887 32.368 1.00 8.80 98 ASP A O 1
ATOM 785 N N . ILE A 1 99 ? 13.690 11.184 31.902 1.00 6.42 99 ILE A N 1
ATOM 786 C CA . ILE A 1 99 ? 13.577 10.767 33.300 1.00 9.67 99 ILE A CA 1
ATOM 787 C C . ILE A 1 99 ? 14.201 9.398 33.532 1.00 6.17 99 ILE A C 1
ATOM 788 O O . ILE A 1 99 ? 14.039 8.810 34.597 1.00 7.24 99 ILE A O 1
ATOM 793 N N . THR A 1 100 ? 14.935 8.894 32.541 1.00 6.05 100 THR A N 1
ATOM 794 C CA . THR A 1 100 ? 15.456 7.526 32.618 1.00 6.64 100 THR A CA 1
ATOM 795 C C . THR A 1 100 ? 16.424 7.320 33.788 1.00 5.14 100 THR A C 1
ATOM 796 O O . THR A 1 100 ? 16.553 6.206 34.326 1.00 7.16 100 THR A O 1
ATOM 800 N N . GLN A 1 101 ? 17.093 8.391 34.197 1.00 7.13 101 GLN A N 1
ATOM 801 C CA . GLN A 1 101 ? 18.075 8.287 35.273 1.00 6.55 101 GLN A CA 1
ATOM 802 C C . GLN A 1 101 ? 17.426 8.234 36.652 1.00 7.64 101 GLN A C 1
ATOM 803 O O . GLN A 1 101 ? 18.095 8.001 37.659 1.00 9.03 101 GLN A O 1
ATOM 809 N N . HIS A 1 102 ? 16.114 8.436 36.689 1.00 3.73 102 HIS A N 1
ATOM 810 C CA . HIS A 1 102 ? 15.352 8.339 37.927 1.00 4.54 102 HIS A CA 1
ATOM 811 C C . HIS A 1 102 ? 14.780 6.944 38.160 1.00 4.85 102 HIS A C 1
ATOM 812 O O . HIS A 1 102 ? 14.204 6.689 39.221 1.00 6.84 102 HIS A O 1
ATOM 819 N N . PHE A 1 103 ? 14.931 6.052 37.175 1.00 5.00 103 PHE A N 1
ATOM 820 C CA . PHE A 1 103 ? 14.534 4.649 37.347 1.00 5.94 103 PHE A CA 1
ATOM 821 C C . PHE A 1 103 ? 15.572 3.867 38.139 1.00 7.82 103 PHE A C 1
ATOM 822 O O . PHE A 1 103 ? 16.768 4.146 38.061 1.00 7.23 103 PHE A O 1
ATOM 830 N N . ILE A 1 104 ? 15.110 2.874 38.889 1.00 4.49 104 ILE A N 1
ATOM 831 C CA . ILE A 1 104 ? 16.008 2.057 39.697 1.00 5.39 104 ILE A CA 1
ATOM 832 C C . ILE A 1 104 ? 17.010 1.295 38.829 1.00 4.80 104 ILE A C 1
ATOM 833 O O . ILE A 1 104 ? 16.668 0.854 37.725 1.00 6.24 104 ILE A O 1
ATOM 838 N N . LYS A 1 105 ? 18.242 1.154 39.317 1.00 5.33 105 LYS A N 1
ATOM 839 C CA . LYS A 1 105 ? 19.218 0.286 38.677 1.00 7.78 105 LYS A CA 1
ATOM 840 C C . LYS A 1 105 ? 18.976 -1.154 39.122 1.00 9.14 105 LYS A C 1
ATOM 841 O O . LYS A 1 105 ? 18.634 -1.398 40.277 1.00 6.97 105 LYS A O 1
ATOM 847 N N . LYS A 1 106 ? 19.192 -2.112 38.220 1.00 11.32 106 LYS A N 1
ATOM 848 C CA . LYS A 1 106 ? 18.970 -3.528 38.536 1.00 10.82 106 LYS A CA 1
ATOM 849 C C . LYS A 1 106 ? 19.591 -3.942 39.875 1.00 9.22 106 LYS A C 1
ATOM 850 O O . LYS A 1 106 ? 18.949 -4.614 40.678 1.00 8.97 106 LYS A O 1
ATOM 856 N N . GLY A 1 107 ? 20.835 -3.526 40.110 1.00 10.18 107 GLY A N 1
ATOM 857 C CA . GLY A 1 107 ? 21.553 -3.860 41.344 1.00 9.58 107 GLY A CA 1
ATOM 858 C C . GLY A 1 107 ? 20.973 -3.287 42.631 1.00 9.42 107 GLY A C 1
ATOM 859 O O . GLY A 1 107 ? 21.290 -3.761 43.720 1.00 9.88 107 GLY A O 1
ATOM 860 N N . ASP A 1 108 ? 20.138 -2.257 42.510 1.00 8.14 108 ASP A N 1
ATOM 861 C CA . ASP A 1 108 ? 19.540 -1.598 43.679 1.00 7.80 108 ASP A CA 1
ATOM 862 C C . ASP A 1 108 ? 18.134 -2.105 44.040 1.00 7.67 108 ASP A C 1
ATOM 863 O O . ASP A 1 108 ? 17.549 -1.674 45.037 1.00 8.18 108 ASP A O 1
ATOM 868 N N . VAL A 1 109 ? 17.585 -3.001 43.224 1.00 7.55 109 VAL A N 1
ATOM 869 C CA . VAL A 1 109 ? 16.283 -3.604 43.496 1.00 9.57 109 VAL A CA 1
ATOM 870 C C . VAL A 1 109 ? 16.095 -4.057 44.963 1.00 6.55 109 VAL A C 1
ATOM 871 O O . VAL A 1 109 ? 15.069 -3.708 45.565 1.00 6.56 109 VAL A O 1
ATOM 875 N N . PRO A 1 110 ? 17.088 -4.777 45.555 1.00 8.47 110 PRO A N 1
ATOM 876 C CA . PRO A 1 110 ? 16.925 -5.192 46.964 1.00 8.42 110 PRO A CA 1
ATOM 877 C C . PRO A 1 110 ? 16.641 -4.037 47.934 1.00 8.14 110 PRO A C 1
ATOM 878 O O . PRO A 1 110 ? 16.030 -4.246 48.982 1.00 9.79 110 PRO A O 1
ATOM 882 N N . ARG A 1 111 ? 17.071 -2.831 47.576 1.00 7.33 111 ARG A N 1
ATOM 883 C CA . ARG A 1 111 ? 16.907 -1.672 48.448 1.00 7.22 111 ARG A CA 1
ATOM 884 C C . ARG A 1 111 ? 15.484 -1.121 48.503 1.00 7.44 111 ARG A C 1
ATOM 885 O O . ARG A 1 111 ? 15.152 -0.379 49.430 1.00 7.10 111 ARG A O 1
ATOM 893 N N . ALA A 1 112 ? 14.644 -1.508 47.538 1.00 6.73 112 ALA A N 1
ATOM 894 C CA . ALA A 1 112 ? 13.242 -1.088 47.527 1.00 6.84 112 ALA A CA 1
ATOM 895 C C . ALA A 1 112 ? 12.315 -2.087 48.215 1.00 7.10 112 ALA A C 1
ATOM 896 O O . ALA A 1 112 ? 11.174 -1.743 48.550 1.00 5.55 112 ALA A O 1
ATOM 898 N N . LEU A 1 113 ? 12.785 -3.326 48.403 1.00 8.72 113 LEU A N 1
ATOM 899 C CA . LEU A 1 113 ? 11.979 -4.370 49.047 1.00 8.71 113 LEU A CA 1
ATOM 900 C C . LEU A 1 113 ? 11.649 -4.062 50.508 1.00 6.56 113 LEU A C 1
ATOM 901 O O . LEU A 1 113 ? 12.454 -3.437 51.217 1.00 10.06 113 LEU A O 1
ATOM 906 N N . ASN A 1 114 ? 10.455 -4.480 50.936 1.00 8.12 114 ASN A N 1
ATOM 907 C CA . ASN A 1 114 ? 10.003 -4.354 52.335 1.00 10.41 114 ASN A CA 1
ATOM 908 C C . ASN A 1 114 ? 9.819 -2.914 52.789 1.00 8.86 114 ASN A C 1
ATOM 909 O O . ASN A 1 114 ? 9.783 -2.623 53.991 1.00 7.75 114 ASN A O 1
ATOM 914 N N . ARG A 1 115 ? 9.706 -2.018 51.814 1.00 9.30 115 ARG A N 1
ATOM 915 C CA . ARG A 1 115 ? 9.476 -0.610 52.090 1.00 7.38 115 ARG A CA 1
ATOM 916 C C . ARG A 1 115 ? 8.263 -0.107 51.328 1.00 6.57 115 ARG A C 1
ATOM 917 O O . ARG A 1 115 ? 7.870 -0.667 50.297 1.00 7.34 115 ARG A O 1
ATOM 925 N N . LEU A 1 116 ? 7.663 0.950 51.852 1.00 7.52 116 LEU A N 1
ATOM 926 C CA . LEU A 1 116 ? 6.503 1.562 51.228 1.00 9.34 116 LEU A CA 1
ATOM 927 C C . LEU A 1 116 ? 6.873 2.148 49.866 1.00 5.89 116 LEU A C 1
ATOM 928 O O . LEU A 1 116 ? 8.052 2.422 49.584 1.00 6.10 116 LEU A O 1
ATOM 933 N N . ALA A 1 117 ? 5.860 2.336 49.029 1.00 5.95 117 ALA A N 1
ATOM 934 C CA . ALA A 1 117 ? 6.026 3.017 47.759 1.00 5.34 117 ALA A CA 1
ATOM 935 C C . ALA A 1 117 ? 4.734 3.755 47.431 1.00 3.98 117 ALA A C 1
ATOM 936 O O . ALA A 1 117 ? 3.704 3.567 48.105 1.00 6.43 117 ALA A O 1
ATOM 938 N N . THR A 1 118 ? 4.807 4.616 46.414 1.00 4.30 118 THR A N 1
ATOM 939 C CA . THR A 1 118 ? 3.648 5.393 46.002 1.00 5.49 118 THR A CA 1
ATOM 940 C C . THR A 1 118 ? 3.443 5.169 44.528 1.00 4.87 118 THR A C 1
ATOM 941 O O . THR A 1 118 ? 4.387 5.318 43.738 1.00 5.47 118 THR A O 1
ATOM 945 N N . LEU A 1 119 ? 2.228 4.780 44.158 1.00 4.31 119 LEU A N 1
ATOM 946 C CA . LEU A 1 119 ? 1.840 4.759 42.760 1.00 4.27 119 LEU A CA 1
ATOM 947 C C . LEU A 1 119 ? 1.439 6.169 42.321 1.00 6.11 119 LEU A C 1
ATOM 948 O O . LEU A 1 119 ? 0.526 6.772 42.878 1.00 6.50 119 LEU A O 1
ATOM 953 N N . VAL A 1 120 ? 2.197 6.701 41.369 1.00 6.15 120 VAL A N 1
ATOM 954 C CA . VAL A 1 120 ? 1.942 8.013 40.810 1.00 4.39 120 VAL A CA 1
ATOM 955 C C . VAL A 1 120 ? 1.275 7.787 39.473 1.00 5.39 120 VAL A C 1
ATOM 956 O O . VAL A 1 120 ? 1.896 7.292 38.513 1.00 6.16 120 VAL A O 1
ATOM 960 N N . THR A 1 121 ? -0.014 8.105 39.427 1.00 3.57 121 THR A N 1
ATOM 961 C CA . THR A 1 121 ? -0.780 7.765 38.248 1.00 4.90 121 THR A CA 1
ATOM 962 C C . THR A 1 121 ? -1.896 8.763 37.976 1.00 5.86 121 THR A C 1
ATOM 963 O O . THR A 1 121 ? -1.953 9.814 38.600 1.00 5.41 121 THR A O 1
ATOM 967 N N . THR A 1 122 ? -2.781 8.434 37.042 1.00 4.70 122 THR A N 1
ATOM 968 C CA . THR A 1 122 ? -4.018 9.193 36.886 1.00 4.96 122 THR A CA 1
ATOM 969 C C . THR A 1 122 ? -5.181 8.252 36.616 1.00 4.71 122 THR A C 1
ATOM 970 O O . THR A 1 122 ? -4.990 7.093 36.232 1.00 4.62 122 THR A O 1
ATOM 974 N N . VAL A 1 123 ? -6.392 8.770 36.798 1.00 6.05 123 VAL A N 1
ATOM 975 C CA . VAL A 1 123 ? -7.554 8.199 36.134 1.00 7.40 123 VAL A CA 1
ATOM 976 C C . VAL A 1 123 ? -8.034 9.224 35.108 1.00 4.83 123 VAL A C 1
ATOM 977 O O . VAL A 1 123 ? -8.437 10.342 35.465 1.00 4.72 123 VAL A O 1
ATOM 981 N N . ASN A 1 124 ? -7.942 8.845 33.836 1.00 7.79 124 ASN A N 1
ATOM 982 C CA . ASN A 1 124 ? -8.162 9.751 32.691 1.00 8.99 124 ASN A CA 1
ATOM 983 C C . ASN A 1 124 ? -7.645 11.175 32.883 1.00 4.64 124 ASN A C 1
ATOM 984 O O . ASN A 1 124 ? -8.357 12.157 32.624 1.00 5.49 124 ASN A O 1
ATOM 989 N N . GLY A 1 125 ? -6.406 11.275 33.346 1.00 5.92 125 GLY A N 1
ATOM 990 C CA . GLY A 1 125 ? -5.735 12.555 33.480 1.00 4.35 125 GLY A CA 1
ATOM 991 C C . GLY A 1 125 ? -5.820 13.238 34.833 1.00 3.74 125 GLY A C 1
ATOM 992 O O . GLY A 1 125 ? -5.067 14.182 35.100 1.00 6.60 125 GLY A O 1
ATOM 993 N N . THR A 1 126 ? -6.722 12.781 35.701 1.00 5.78 126 THR A N 1
ATOM 994 C CA . THR A 1 126 ? -6.804 13.330 37.057 1.00 3.96 126 THR A CA 1
ATOM 995 C C . THR A 1 126 ? -5.720 12.676 37.905 1.00 4.74 126 THR A C 1
ATOM 996 O O . THR A 1 126 ? -5.762 11.463 38.123 1.00 4.00 126 THR A O 1
ATOM 1000 N N . PRO A 1 127 ? -4.729 13.467 38.357 1.00 6.65 127 PRO A N 1
ATOM 1001 C CA . PRO A 1 127 ? -3.600 12.866 39.048 1.00 5.87 127 PRO A CA 1
ATOM 1002 C C . PRO A 1 127 ? -3.943 12.326 40.423 1.00 6.06 127 PRO A C 1
ATOM 1003 O O . PRO A 1 127 ? -4.690 12.959 41.174 1.00 7.25 127 PRO A O 1
ATOM 1007 N N . MET A 1 128 ? -3.377 11.167 40.746 1.00 6.12 128 MET A N 1
ATOM 1008 C CA . MET A 1 128 ? -3.595 10.535 42.039 1.00 7.69 128 MET A CA 1
ATOM 1009 C C . MET A 1 128 ? -2.295 9.943 42.578 1.00 9.29 128 MET A C 1
ATOM 1010 O O . MET A 1 128 ? -1.467 9.460 41.810 1.00 8.84 128 MET A O 1
ATOM 1015 N N . LEU A 1 129 ? -2.138 9.998 43.899 1.00 6.79 129 LEU A N 1
ATOM 1016 C CA . LEU A 1 129 ? -1.038 9.355 44.593 1.00 3.62 129 LEU A CA 1
ATOM 1017 C C . LEU A 1 129 ? -1.661 8.230 45.417 1.00 7.96 129 LEU A C 1
ATOM 1018 O O . L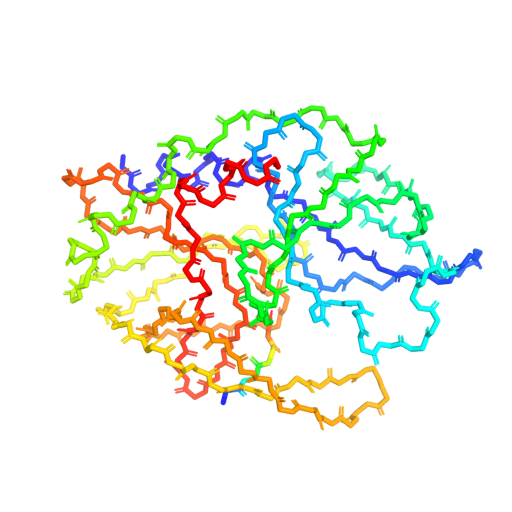EU A 1 129 ? -2.527 8.473 46.267 1.00 9.94 129 LEU A O 1
ATOM 1023 N N . ILE A 1 130 ? -1.242 6.998 45.146 1.00 5.98 130 ILE A N 1
ATOM 1024 C CA . ILE A 1 130 ? -1.814 5.834 45.809 1.00 8.02 130 ILE A CA 1
ATOM 1025 C C . ILE A 1 130 ? -0.741 5.152 46.650 1.00 6.55 130 ILE A C 1
ATOM 1026 O O . ILE A 1 130 ? 0.302 4.752 46.135 1.00 4.86 130 ILE A O 1
ATOM 1031 N N . SER A 1 131 ? -0.985 5.051 47.953 1.00 9.32 131 SER A N 1
ATOM 1032 C CA . SER A 1 131 ? -0.022 4.439 48.857 1.00 12.46 131 SER A CA 1
ATOM 1033 C C . SER A 1 131 ? 0.012 2.925 48.658 1.00 8.32 131 SER A C 1
ATOM 1034 O O . SER A 1 131 ? -1.043 2.274 48.536 1.00 11.73 131 SER A O 1
ATOM 1037 N N . GLU A 1 132 ? 1.220 2.373 48.599 1.00 5.42 132 GLU A N 1
ATOM 1038 C CA . GLU A 1 132 ? 1.376 0.925 48.496 1.00 8.33 132 GLU A CA 1
ATOM 1039 C C . GLU A 1 132 ? 2.143 0.434 49.700 1.00 12.54 132 GLU A C 1
ATOM 1040 O O . GLU A 1 132 ? 3.116 1.076 50.109 1.00 12.03 132 GLU A O 1
ATOM 1046 N N . GLY A 1 133 ? 1.687 -0.686 50.266 1.00 12.83 133 GLY A N 1
ATOM 1047 C CA . GLY A 1 133 ? 2.284 -1.273 51.466 1.00 17.24 133 GLY A CA 1
ATOM 1048 C C . GLY A 1 133 ? 3.674 -1.792 51.158 1.00 14.08 133 GLY A C 1
ATOM 1049 O O . GLY A 1 133 ? 4.113 -1.714 50.014 1.00 12.67 133 GLY A O 1
ATOM 1050 N N . PRO A 1 134 ? 4.376 -2.331 52.174 1.00 12.51 134 PRO A N 1
ATOM 1051 C CA . PRO A 1 134 ? 5.746 -2.778 51.938 1.00 12.05 134 PRO A CA 1
ATOM 1052 C C . PRO A 1 134 ? 5.820 -3.714 50.737 1.00 8.43 134 PRO A C 1
ATOM 1053 O O . PRO A 1 134 ? 5.034 -4.674 50.620 1.00 7.44 134 PRO A O 1
ATOM 1057 N N . LEU A 1 135 ? 6.764 -3.421 49.854 1.00 6.35 135 LEU A N 1
ATOM 1058 C CA . LEU A 1 135 ? 6.864 -4.120 48.585 1.00 6.85 135 LEU A CA 1
ATOM 1059 C C . LEU A 1 135 ? 7.503 -5.482 48.678 1.00 7.38 135 LEU A C 1
ATOM 1060 O O . LEU A 1 135 ? 8.454 -5.700 49.438 1.00 7.38 135 LEU A O 1
ATOM 1065 N N . LYS A 1 136 ? 6.935 -6.395 47.895 1.00 7.19 136 LYS A N 1
ATOM 1066 C CA . LYS A 1 136 ? 7.574 -7.643 47.555 1.00 6.70 136 LYS A CA 1
ATOM 1067 C C . LYS A 1 136 ? 7.841 -7.714 46.052 1.00 8.47 136 LYS A C 1
ATOM 1068 O O . LYS A 1 136 ? 7.256 -6.965 45.255 1.00 7.87 136 LYS A O 1
ATOM 1074 N N . MET A 1 137 ? 8.739 -8.614 45.676 1.00 9.04 137 MET A N 1
ATOM 1075 C CA . MET A 1 137 ? 9.025 -8.886 44.280 1.00 10.56 137 MET A CA 1
ATOM 1076 C C . MET A 1 137 ? 8.595 -10.312 43.966 1.00 10.35 137 MET A C 1
ATOM 1077 O O . MET A 1 137 ? 9.018 -11.264 44.632 1.00 15.02 137 MET A O 1
ATOM 1082 N N . GLU A 1 138 ? 7.728 -10.445 42.968 1.00 12.13 138 GLU A N 1
ATOM 1083 C CA . GLU A 1 138 ? 7.329 -11.748 42.463 1.00 11.92 138 GLU A CA 1
ATOM 1084 C C . GLU A 1 138 ? 8.092 -12.021 41.187 1.00 9.41 138 GLU A C 1
ATOM 1085 O O . GLU A 1 138 ? 8.029 -11.236 40.235 1.00 12.97 138 GLU A O 1
ATOM 1091 N N . GLU A 1 139 ? 8.816 -13.138 41.169 1.00 16.24 139 GLU A N 1
ATOM 1092 C CA . GLU A 1 139 ? 9.594 -13.503 39.995 1.00 16.65 139 GLU A CA 1
ATOM 1093 C C . GLU A 1 139 ? 8.658 -13.743 38.814 1.00 14.90 139 GLU A C 1
ATOM 1094 O O . GLU A 1 139 ? 8.999 -13.433 37.674 1.00 21.24 139 GLU A O 1
ATOM 1100 N N . LYS A 1 140 ? 7.472 -14.275 39.109 1.00 19.41 140 LYS A N 1
ATOM 1101 C CA . LYS A 1 140 ? 6.399 -14.421 38.128 1.00 23.53 140 LYS A CA 1
ATOM 1102 C C . LYS A 1 140 ? 5.049 -14.032 38.723 1.00 23.94 140 LYS A C 1
ATOM 1103 O O . LYS A 1 140 ? 4.618 -14.598 39.730 1.00 29.26 140 LYS A O 1
ATOM 1109 N N . ALA A 1 141 ? 4.399 -13.051 38.101 1.00 17.43 141 ALA A N 1
ATOM 1110 C CA . ALA A 1 141 ? 3.073 -12.595 38.517 1.00 16.17 141 ALA A CA 1
ATOM 1111 C C . ALA A 1 141 ? 2.039 -12.878 37.434 1.00 20.83 141 ALA A C 1
ATOM 1112 O O 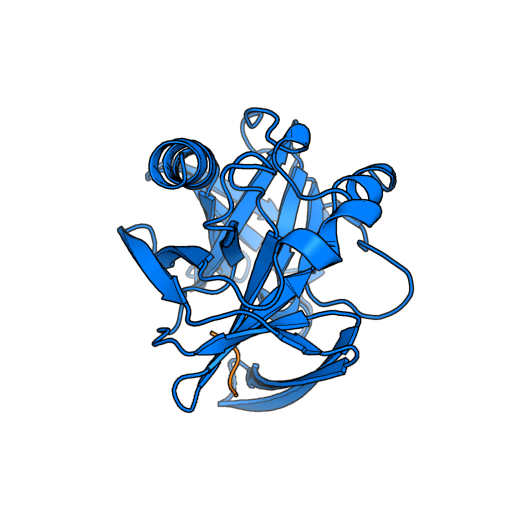. ALA A 1 141 ? 2.295 -12.659 36.249 1.00 24.40 141 ALA A O 1
ATOM 1114 N N . THR A 1 142 ? 0.870 -13.355 37.854 1.00 20.16 142 THR A N 1
ATOM 1115 C CA . THR A 1 142 ? -0.225 -13.654 36.936 1.00 20.38 142 THR A CA 1
ATOM 1116 C C . THR A 1 142 ? -1.454 -12.814 37.276 1.00 19.07 142 THR A C 1
ATOM 1117 O O . THR A 1 142 ? -1.805 -12.650 38.447 1.00 20.10 142 THR A O 1
ATOM 1121 N N . TYR A 1 143 ? -2.088 -12.265 36.243 1.00 17.59 143 TYR A N 1
ATOM 1122 C CA . TYR A 1 143 ? -3.310 -11.478 36.401 1.00 19.81 143 TYR A CA 1
ATOM 1123 C C . TYR A 1 143 ? -4.240 -11.667 35.208 1.00 22.84 143 TYR A C 1
ATOM 1124 O O . TYR A 1 143 ? -3.818 -12.127 34.145 1.00 22.02 143 TYR A O 1
ATOM 1133 N N . VAL A 1 144 ? -5.507 -11.317 35.394 1.00 19.59 144 VAL A N 1
ATOM 1134 C CA . VAL A 1 144 ? -6.513 -11.532 34.368 1.00 26.13 144 VAL A CA 1
ATOM 1135 C C . VAL A 1 144 ? -6.906 -10.219 33.675 1.00 24.46 144 VAL A C 1
ATOM 1136 O O . VAL A 1 144 ? -7.295 -9.242 34.318 1.00 25.59 144 VAL A O 1
ATOM 1140 N N . HIS A 1 145 ? -6.756 -10.207 32.354 1.00 26.15 145 HIS A N 1
ATOM 1141 C CA . HIS A 1 145 ? -7.069 -9.045 31.538 1.00 23.11 145 HIS A CA 1
ATOM 1142 C C . HIS A 1 145 ? -8.423 -9.237 30.871 1.00 19.06 145 HIS A C 1
ATOM 1143 O O . HIS A 1 145 ? -8.648 -10.237 30.192 1.00 25.97 145 HIS A O 1
ATOM 1150 N N . LYS A 1 146 ? -9.329 -8.287 31.087 1.00 21.20 146 LYS A N 1
ATOM 1151 C CA . LYS A 1 146 ? -10.633 -8.314 30.437 1.00 26.46 146 LYS A CA 1
ATOM 1152 C C . LYS A 1 146 ? -10.568 -7.514 29.143 1.00 23.28 146 LYS A C 1
ATOM 1153 O O . LYS A 1 146 ? -10.262 -6.317 29.140 1.00 18.86 146 LYS A O 1
ATOM 1159 N N . LYS A 1 147 ? -10.837 -8.199 28.040 1.00 18.60 147 LYS A N 1
ATOM 1160 C CA . LYS A 1 147 ? -10.850 -7.582 26.723 1.00 18.85 147 LYS A CA 1
ATOM 1161 C C . LYS A 1 147 ? -12.132 -6.765 26.515 1.00 20.08 147 LYS A C 1
ATOM 1162 O O . LYS A 1 147 ? -13.015 -6.761 27.375 1.00 20.07 147 LYS A O 1
ATOM 1168 N N . ASN A 1 148 ? -12.217 -6.072 25.379 1.00 16.88 148 ASN A N 1
ATOM 1169 C CA . ASN A 1 148 ? -13.371 -5.222 25.052 1.00 26.26 148 ASN A CA 1
ATOM 1170 C C . ASN A 1 148 ? -14.703 -5.961 24.906 1.00 30.63 148 ASN A C 1
ATOM 1171 O O . ASN A 1 148 ? -15.760 -5.397 25.198 1.00 34.11 148 ASN A O 1
ATOM 1176 N N . ASP A 1 149 ? -14.650 -7.212 24.453 1.00 31.17 149 ASP A N 1
ATOM 1177 C CA . ASP A 1 149 ? -15.856 -8.033 24.293 1.00 35.12 149 ASP A CA 1
ATOM 1178 C C . ASP A 1 149 ? -16.425 -8.522 25.630 1.00 38.19 149 ASP A C 1
ATOM 1179 O O . ASP A 1 149 ? -17.584 -8.940 25.703 1.00 40.65 149 ASP A O 1
ATOM 1184 N N . GLY A 1 150 ? -15.604 -8.469 26.676 1.00 36.36 150 GLY A N 1
ATOM 1185 C CA . GLY A 1 150 ? -16.010 -8.912 28.008 1.00 38.13 150 GLY A CA 1
ATOM 1186 C C . GLY A 1 150 ? -15.293 -10.166 28.469 1.00 37.92 150 GLY A C 1
ATOM 1187 O O . GLY A 1 150 ? -15.259 -10.463 29.665 1.00 38.69 150 GLY A O 1
ATOM 1188 N N . THR A 1 151 ? -14.719 -10.903 27.518 1.00 36.99 151 THR A N 1
ATOM 1189 C CA . THR A 1 151 ? -13.973 -12.122 27.821 1.00 36.40 151 THR A CA 1
ATOM 1190 C C . THR A 1 151 ? -12.609 -11.787 28.421 1.00 35.88 151 THR A C 1
ATOM 1191 O O . THR A 1 151 ? -12.053 -10.715 28.164 1.00 35.85 151 THR A O 1
ATOM 1195 N N . THR A 1 152 ? -12.077 -12.711 29.215 1.00 34.03 152 THR A N 1
ATOM 1196 C CA . THR A 1 152 ? -10.839 -12.473 29.952 1.00 33.68 152 THR A CA 1
ATOM 1197 C C . THR A 1 152 ? -9.712 -13.417 29.546 1.00 32.91 152 THR A C 1
ATOM 1198 O O . THR A 1 152 ? -9.945 -14.587 29.244 1.00 37.77 152 THR A O 1
ATOM 1202 N N . VAL A 1 153 ? -8.490 -12.891 29.536 1.00 28.31 153 VAL A N 1
ATOM 1203 C CA . VAL A 1 153 ? -7.294 -13.699 29.294 1.00 25.52 153 VAL A CA 1
ATOM 1204 C C . VAL A 1 153 ? -6.333 -13.593 30.480 1.00 27.86 153 VAL A C 1
ATOM 1205 O O . VAL A 1 153 ? -6.324 -12.586 31.188 1.00 30.38 153 VAL A O 1
ATOM 1209 N N . ASP A 1 154 ? -5.541 -14.640 30.694 1.00 25.44 154 ASP A N 1
ATOM 1210 C CA . ASP A 1 154 ? -4.571 -14.677 31.786 1.00 25.09 154 ASP A CA 1
ATOM 1211 C C . ASP A 1 154 ? -3.184 -14.292 31.277 1.00 22.43 154 ASP A C 1
ATOM 1212 O O . ASP A 1 154 ? -2.713 -14.836 30.276 1.00 23.84 154 ASP A O 1
ATOM 1217 N N . LEU A 1 155 ? -2.536 -13.355 31.969 1.00 19.69 155 LEU A N 1
ATOM 1218 C CA . LEU A 1 155 ? -1.230 -12.834 31.546 1.00 20.91 155 LEU A CA 1
ATOM 1219 C C . LEU A 1 155 ? -0.160 -13.043 32.621 1.00 23.68 155 LEU A C 1
ATOM 1220 O O . LEU A 1 155 ? -0.470 -13.016 33.809 1.00 23.41 155 LEU A O 1
ATOM 1225 N N . THR A 1 156 ? 1.088 -13.263 32.193 1.00 30.95 156 THR A N 1
ATOM 1226 C CA . THR A 1 156 ? 2.203 -13.586 33.098 1.00 31.50 156 THR A CA 1
ATOM 1227 C C . THR A 1 156 ? 3.515 -12.901 32.683 1.00 31.83 156 THR A C 1
ATOM 1228 O O . THR A 1 156 ? 3.932 -12.990 31.524 1.00 26.94 156 THR A O 1
ATOM 1232 N N . VAL A 1 157 ? 4.160 -12.228 33.640 1.00 30.99 157 VAL A N 1
ATOM 1233 C CA . VAL A 1 157 ? 5.436 -11.531 33.400 1.00 26.66 157 VAL A CA 1
ATOM 1234 C C . VAL A 1 157 ? 6.553 -11.941 34.367 1.00 26.77 157 VAL A C 1
ATOM 1235 O O . VAL A 1 157 ? 6.298 -12.546 35.414 1.00 24.11 157 VAL A O 1
ATOM 1239 N N . ASP A 1 158 ? 7.789 -11.603 34.004 1.00 17.06 158 ASP A N 1
ATOM 1240 C CA . ASP A 1 158 ? 8.916 -11.720 34.912 1.00 20.36 158 ASP A CA 1
ATOM 1241 C C . ASP A 1 158 ? 9.000 -10.458 35.756 1.00 16.89 158 ASP A C 1
ATOM 1242 O O . ASP A 1 158 ? 8.784 -9.351 35.258 1.00 20.56 158 ASP A O 1
ATOM 1247 N N . GLN A 1 159 ? 9.292 -10.645 37.040 1.00 15.25 159 GLN A N 1
ATOM 1248 C CA . GLN A 1 159 ? 9.689 -9.562 37.935 1.00 10.13 159 GLN A CA 1
ATOM 1249 C C . GLN A 1 159 ? 8.641 -8.454 38.054 1.00 7.24 159 GLN A C 1
ATOM 1250 O O . GLN A 1 159 ? 8.700 -7.422 37.366 1.00 9.90 159 GLN A O 1
ATOM 1256 N N . ALA A 1 160 ? 7.691 -8.686 38.948 1.00 8.18 160 ALA A N 1
ATOM 1257 C CA . ALA A 1 160 ? 6.660 -7.716 39.253 1.00 10.68 160 ALA A CA 1
ATOM 1258 C C . ALA A 1 160 ? 6.648 -7.369 40.733 1.00 6.88 160 ALA A C 1
ATOM 1259 O O . ALA A 1 160 ? 6.710 -8.237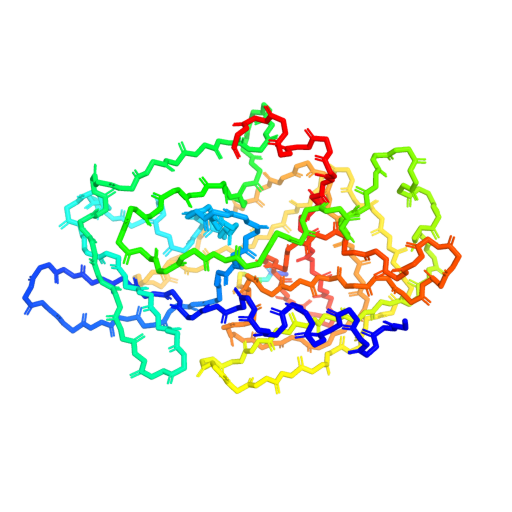 41.601 1.00 9.41 160 ALA A O 1
ATOM 1261 N N . TRP A 1 161 ? 6.581 -6.078 41.011 1.00 7.85 161 TRP A N 1
ATOM 1262 C CA . TRP A 1 161 ? 6.364 -5.610 42.366 1.00 4.46 161 TRP A CA 1
ATOM 1263 C C . TRP A 1 161 ? 4.921 -5.892 42.782 1.00 7.42 161 TRP A C 1
ATOM 1264 O O . TRP A 1 161 ? 3.990 -5.710 42.001 1.00 8.55 161 TRP A O 1
ATOM 1275 N N . ARG A 1 162 ? 4.762 -6.306 44.030 1.00 7.99 162 ARG A N 1
ATOM 1276 C CA . ARG A 1 162 ? 3.471 -6.521 44.651 1.00 6.68 162 ARG A CA 1
ATOM 1277 C C . ARG A 1 162 ? 3.431 -5.741 45.951 1.00 8.02 162 ARG A C 1
ATOM 1278 O O . ARG A 1 162 ? 4.328 -5.875 46.799 1.00 8.13 162 ARG A O 1
ATOM 1286 N N . GLY A 1 163 ? 2.404 -4.914 46.095 1.00 6.75 163 GLY A N 1
ATOM 1287 C CA . GLY A 1 163 ? 2.186 -4.166 47.321 1.00 7.05 163 GLY A CA 1
ATOM 1288 C C . GLY A 1 163 ? 0.715 -4.067 47.681 1.00 5.48 163 GLY A C 1
ATOM 1289 O O . GLY A 1 163 ? -0.161 -4.055 46.803 1.00 8.39 163 GLY A O 1
ATOM 1290 N N . LYS A 1 164 ? 0.437 -4.005 48.978 1.00 5.64 164 LYS A N 1
ATOM 1291 C CA . LYS A 1 164 ? -0.938 -3.773 49.420 1.00 8.13 164 LYS A CA 1
ATOM 1292 C C . LYS A 1 164 ? -1.376 -2.373 49.018 1.00 8.78 164 LYS A C 1
ATOM 1293 O O . LYS A 1 164 ? -0.674 -1.393 49.265 1.00 8.06 164 LYS A O 1
ATOM 1299 N N . GLY A 1 165 ? -2.537 -2.288 48.381 1.00 7.55 165 GLY A N 1
ATOM 1300 C CA . GLY A 1 165 ? -3.106 -0.993 48.049 1.00 9.63 165 GLY A CA 1
ATOM 1301 C C . GLY A 1 165 ? -4.403 -1.073 47.273 1.00 11.69 165 GLY A C 1
ATOM 1302 O O . GLY A 1 165 ? -4.799 -2.142 46.806 1.00 12.17 165 GLY A O 1
ATOM 1303 N N . GLU A 1 166 ? -5.060 0.077 47.140 1.00 14.92 166 GLU A N 1
ATOM 1304 C CA . GLU A 1 166 ? -6.337 0.165 46.443 1.00 9.65 166 GLU A CA 1
ATOM 1305 C C . GLU A 1 166 ? -6.209 0.885 45.108 1.00 11.94 166 GLU A C 1
ATOM 1306 O O . GLU A 1 166 ? -5.952 2.091 45.065 1.00 13.68 166 GLU A O 1
ATOM 1312 N N . GLY 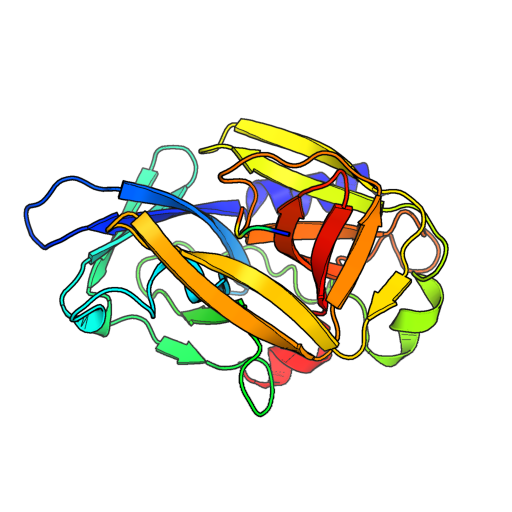A 1 167 ? -6.408 0.136 44.028 1.00 12.90 167 GLY A N 1
ATOM 1313 C CA . GLY A 1 167 ? -6.342 0.687 42.685 1.00 12.04 167 GLY A CA 1
ATOM 1314 C C . GLY A 1 167 ? -7.706 0.840 42.055 1.00 13.83 167 GLY A C 1
ATOM 1315 O O . GLY A 1 167 ? -8.700 0.304 42.555 1.00 14.59 167 GLY A O 1
ATOM 1316 N N . LEU A 1 168 ? -7.745 1.583 40.954 1.00 11.07 168 LEU A N 1
ATOM 1317 C CA . LEU A 1 168 ? -8.953 1.734 40.161 1.00 8.59 168 LEU A CA 1
ATOM 1318 C C . LEU A 1 168 ? -8.682 1.515 38.671 1.00 6.41 168 LEU A C 1
ATOM 1319 O O . LEU A 1 168 ? -7.528 1.642 38.220 1.00 9.22 168 LEU A O 1
ATOM 1324 N N . PRO A 1 169 ? -9.735 1.180 37.904 1.00 11.19 169 PRO A N 1
ATOM 1325 C CA . PRO A 1 169 ? -9.548 1.083 36.464 1.00 10.49 169 PRO A CA 1
ATOM 1326 C C . PRO A 1 169 ? -8.936 2.372 35.910 1.00 7.14 169 PRO A C 1
ATOM 1327 O O . PRO A 1 169 ? -9.210 3.467 36.408 1.00 10.68 169 PRO A O 1
ATOM 1331 N N . GLY A 1 170 ? -8.076 2.219 34.916 1.00 7.47 170 GLY A N 1
ATOM 1332 C CA . GLY A 1 170 ? -7.452 3.361 34.268 1.00 6.18 170 GLY A CA 1
ATOM 1333 C C . GLY A 1 170 ? -6.132 3.786 34.873 1.00 5.62 170 GLY A C 1
ATOM 1334 O O . GLY A 1 170 ? -5.430 4.608 34.285 1.00 5.84 170 GLY A O 1
ATOM 1335 N N . MET A 1 171 ? -5.792 3.228 36.034 1.00 4.64 171 MET A N 1
ATOM 1336 C CA . MET A 1 171 ? -4.527 3.555 36.695 1.00 4.77 171 MET A CA 1
ATOM 1337 C C . MET A 1 171 ? -3.289 2.898 36.075 1.00 6.09 171 MET A C 1
ATOM 1338 O O . MET A 1 171 ? -2.158 3.310 36.335 1.00 5.94 171 MET A O 1
ATOM 1343 N N . CYS A 1 172 ? -3.498 1.853 35.284 1.00 6.38 172 CYS A N 1
ATOM 1344 C CA . CYS A 1 172 ? -2.387 1.209 34.598 1.00 7.11 172 CYS A CA 1
ATOM 1345 C C . CYS A 1 172 ? -1.588 2.235 33.820 1.00 4.46 172 CYS A C 1
ATOM 1346 O O . CYS A 1 172 ? -2.145 3.219 33.322 1.00 5.09 172 CYS A O 1
ATOM 1351 N N . GLY A 1 173 ? -0.284 1.993 33.722 1.00 4.93 173 GLY A N 1
ATOM 1352 C CA . GLY A 1 173 ? 0.616 2.871 32.996 1.00 8.20 173 GLY A CA 1
ATOM 1353 C C . GLY A 1 173 ? 1.254 3.919 33.887 1.00 4.58 173 GLY A C 1
ATOM 1354 O O . GLY A 1 173 ? 2.225 4.557 33.497 1.00 4.96 173 GLY A O 1
ATOM 1355 N N . GLY A 1 174 ? 0.698 4.116 35.080 1.00 4.44 174 GLY A N 1
ATOM 1356 C CA . GLY A 1 174 ? 1.349 4.986 36.074 1.00 5.57 174 GLY A CA 1
ATOM 1357 C C . GLY A 1 174 ? 2.636 4.378 36.604 1.00 3.31 174 GLY A C 1
ATOM 1358 O O . GLY A 1 174 ? 2.913 3.209 36.365 1.00 4.87 174 GLY A O 1
ATOM 1359 N N . ALA A 1 175 ? 3.415 5.177 37.330 1.00 2.92 175 ALA A N 1
ATOM 1360 C CA . ALA A 1 175 ? 4.741 4.770 37.813 1.00 5.91 175 ALA A CA 1
ATOM 1361 C C . ALA A 1 175 ? 4.770 4.513 39.312 1.00 4.69 175 ALA A C 1
ATOM 1362 O O . ALA A 1 175 ? 4.296 5.338 40.090 1.00 6.20 175 ALA A O 1
ATOM 1364 N N . LEU A 1 176 ? 5.329 3.368 39.706 1.00 2.78 176 LEU A N 1
ATOM 1365 C CA . LEU A 1 176 ? 5.612 3.063 41.103 1.00 4.15 176 LEU A CA 1
ATOM 1366 C C . LEU A 1 176 ? 6.906 3.733 41.577 1.00 5.30 176 LEU A C 1
ATOM 1367 O O . LEU A 1 176 ? 7.969 3.516 40.995 1.00 5.02 176 LEU A O 1
ATOM 1372 N N . VAL A 1 177 ? 6.818 4.517 42.653 1.00 3.65 177 VAL A N 1
ATOM 1373 C CA . VAL A 1 177 ? 7.967 5.285 43.178 1.00 6.02 177 VAL A CA 1
ATOM 1374 C C . VAL A 1 177 ? 8.321 4.829 44.592 1.00 4.90 177 VAL A C 1
ATOM 1375 O O . VAL A 1 177 ? 7.472 4.833 45.481 1.00 6.08 177 VAL A O 1
ATOM 1379 N N . SER A 1 178 ? 9.577 4.433 44.794 1.00 3.64 178 SER A N 1
ATOM 1380 C CA . SER A 1 178 ? 10.028 3.987 46.128 1.00 5.23 178 SER A CA 1
ATOM 1381 C C . SER A 1 178 ? 10.010 5.103 47.168 1.00 4.77 178 SER A C 1
ATOM 1382 O O . SER A 1 178 ? 10.306 6.255 46.857 1.00 4.12 178 SER A O 1
ATOM 1385 N N . SER A 1 179 ? 9.643 4.754 48.399 1.00 5.00 179 SER A N 1
ATOM 1386 C CA . SER A 1 179 ? 9.733 5.668 49.528 1.00 4.23 179 SER A CA 1
ATOM 1387 C C . SER A 1 179 ? 11.171 5.813 50.028 1.00 5.90 179 SER A C 1
ATOM 1388 O O . SER A 1 179 ? 11.443 6.662 50.870 1.00 6.66 179 SER A O 1
ATOM 1391 N N . ASN A 1 180 ? 12.082 4.983 49.510 1.00 4.13 180 ASN A N 1
ATOM 1392 C CA . ASN A 1 180 ? 13.475 4.946 49.966 1.00 5.35 180 ASN A CA 1
ATOM 1393 C C . ASN A 1 180 ? 14.292 6.119 49.406 1.00 4.68 180 ASN A C 1
ATOM 1394 O O . ASN A 1 180 ? 14.665 6.146 48.224 1.00 4.31 180 ASN A O 1
ATOM 1399 N N . GLN A 1 181 ? 14.575 7.083 50.275 1.00 4.10 181 GLN A N 1
ATOM 1400 C CA . GLN A 1 181 ? 15.290 8.286 49.872 1.00 4.69 181 GLN A CA 1
ATOM 1401 C C . GLN A 1 181 ? 16.762 7.985 49.583 1.00 4.95 181 GLN A C 1
ATOM 1402 O O . GLN A 1 181 ? 17.441 8.749 48.887 1.00 6.39 181 GLN A O 1
ATOM 1408 N N . SER A 1 182 ? 17.256 6.863 50.100 1.00 6.04 182 SER A N 1
ATOM 1409 C CA . SER A 1 182 ? 18.671 6.559 49.938 1.00 5.10 182 SER A CA 1
ATOM 1410 C C . SER A 1 182 ? 18.980 6.048 48.526 1.00 5.46 182 SER A C 1
ATOM 1411 O O . SER A 1 182 ? 20.159 6.016 48.120 1.00 6.35 182 SER A O 1
ATOM 1414 N N . ILE A 1 183 ? 17.930 5.648 47.795 1.00 3.71 183 ILE A N 1
ATOM 1415 C CA . ILE A 1 183 ? 18.024 5.398 46.342 1.00 4.46 183 ILE A CA 1
ATOM 1416 C C . ILE A 1 183 ? 17.234 6.467 45.574 1.00 5.62 183 ILE A C 1
ATOM 1417 O O . ILE A 1 183 ? 16.725 6.237 44.475 1.00 5.93 183 ILE A O 1
ATOM 1422 N N . GLN A 1 184 ? 17.168 7.658 46.175 1.00 5.58 184 GLN A N 1
ATOM 1423 C CA . GLN A 1 184 ? 16.570 8.853 45.560 1.00 5.15 184 GLN A CA 1
ATOM 1424 C C . GLN A 1 184 ? 15.149 8.590 45.095 1.00 6.07 184 GLN A C 1
ATOM 1425 O O . GLN A 1 184 ? 14.708 9.072 44.039 1.00 5.29 184 GLN A O 1
ATOM 1431 N N . ASN A 1 185 ? 14.428 7.816 45.902 1.00 3.59 185 ASN A N 1
ATOM 1432 C CA . ASN A 1 185 ? 13.026 7.569 45.635 1.00 4.10 185 ASN A CA 1
ATOM 1433 C C . ASN A 1 185 ? 12.829 7.089 44.193 1.00 5.46 185 ASN A C 1
ATOM 1434 O O . ASN A 1 185 ? 11.964 7.576 43.472 1.00 6.64 185 ASN A O 1
ATOM 1439 N N . ALA A 1 186 ? 13.646 6.122 43.786 1.00 4.25 186 ALA A N 1
ATOM 1440 C CA . ALA A 1 186 ? 13.671 5.641 42.406 1.00 5.48 186 ALA A CA 1
ATOM 1441 C C . ALA A 1 186 ? 12.305 5.213 41.885 1.00 3.55 186 ALA A C 1
ATOM 1442 O O . ALA A 1 186 ? 11.498 4.640 42.620 1.00 5.83 186 ALA A O 1
ATOM 1444 N N . ILE A 1 187 ? 12.076 5.472 40.602 1.00 4.24 187 ILE A N 1
ATOM 1445 C CA . ILE A 1 187 ? 10.954 4.866 39.897 1.00 5.36 187 ILE A CA 1
ATOM 1446 C C . ILE A 1 187 ? 11.262 3.372 39.709 1.00 2.85 187 ILE A C 1
ATOM 1447 O O . ILE A 1 187 ? 12.316 2.994 39.165 1.00 5.47 187 ILE A O 1
ATOM 1452 N N . LEU A 1 188 ? 10.335 2.535 40.187 1.00 4.38 188 LEU A N 1
ATOM 1453 C CA . LEU A 1 188 ? 10.525 1.085 40.253 1.00 3.15 188 LEU A CA 1
ATOM 1454 C C . LEU A 1 188 ? 9.951 0.342 39.054 1.00 3.78 188 LEU A C 1
ATOM 1455 O O . LEU A 1 188 ? 10.334 -0.793 38.779 1.00 5.83 188 LEU A O 1
ATOM 1460 N N . GLY A 1 189 ? 9.003 0.964 38.363 1.00 4.55 189 GLY A N 1
ATOM 1461 C CA . GLY A 1 189 ? 8.298 0.251 37.316 1.00 5.91 189 GLY A CA 1
ATOM 1462 C C . GLY A 1 189 ? 6.934 0.826 37.033 1.00 3.77 189 GLY A C 1
ATOM 1463 O O . GLY A 1 189 ? 6.614 1.939 37.468 1.00 4.28 189 GLY A O 1
ATOM 1464 N N . ILE A 1 190 ? 6.126 0.042 36.321 1.00 4.58 190 ILE A N 1
ATOM 1465 C CA . ILE A 1 190 ? 4.908 0.543 35.710 1.00 3.46 190 ILE A CA 1
ATOM 1466 C C . ILE A 1 190 ? 3.740 -0.316 36.174 1.00 3.89 190 ILE A C 1
ATOM 1467 O O . ILE A 1 190 ? 3.799 -1.547 36.078 1.00 5.36 190 ILE A O 1
ATOM 1472 N N . HIS A 1 191 ? 2.685 0.347 36.666 1.00 4.39 191 HIS A N 1
ATOM 1473 C CA . HIS A 1 191 ? 1.487 -0.329 37.165 1.00 3.38 191 HIS A CA 1
ATOM 1474 C C . HIS A 1 191 ? 0.757 -1.092 36.063 1.00 4.14 191 HIS A C 1
ATOM 1475 O O . HIS A 1 191 ? 0.422 -0.504 35.023 1.00 4.75 191 HIS A O 1
ATOM 1482 N N . VAL A 1 192 ? 0.507 -2.387 36.300 1.00 4.31 192 VAL A N 1
ATOM 1483 C CA . VAL A 1 192 ? -0.159 -3.246 35.298 1.00 6.73 192 VAL A CA 1
ATOM 1484 C C . VAL A 1 192 ? -1.451 -3.928 35.757 1.00 7.96 192 VAL A C 1
ATOM 1485 O O . VAL A 1 192 ? -2.240 -4.358 34.915 1.00 11.94 192 VAL A O 1
ATOM 1489 N N . ALA A 1 193 ? -1.654 -4.069 37.067 1.00 6.57 193 ALA A N 1
ATOM 1490 C CA . ALA A 1 193 ? -2.830 -4.786 37.566 1.00 7.50 193 ALA A CA 1
ATOM 1491 C C . ALA A 1 193 ? -3.145 -4.460 39.014 1.00 6.13 193 ALA A C 1
ATOM 1492 O O . ALA A 1 193 ? -2.257 -4.114 39.791 1.00 6.83 193 ALA A O 1
ATOM 1494 N N . GLY A 1 194 ? -4.418 -4.605 39.367 1.00 11.48 194 GLY A N 1
ATOM 1495 C CA . GLY A 1 194 ? -4.881 -4.440 40.744 1.00 11.47 194 GLY A CA 1
ATOM 1496 C C . GLY A 1 194 ? -6.082 -5.313 41.038 1.00 17.00 194 GLY A C 1
ATOM 1497 O O . GLY A 1 194 ? -6.801 -5.727 40.128 1.00 14.26 194 GLY A O 1
ATOM 1498 N N . GLY A 1 195 ? -6.303 -5.595 42.316 1.00 14.98 195 GLY A N 1
ATOM 1499 C CA . GLY A 1 195 ? -7.462 -6.378 42.738 1.00 13.98 195 GLY A CA 1
ATOM 1500 C C . GLY A 1 195 ? -7.207 -7.023 44.076 1.00 16.41 195 GLY A C 1
ATOM 1501 O O . GLY A 1 195 ? -6.057 -7.258 44.439 1.00 18.72 195 GLY A O 1
ATOM 1502 N N . ASN A 1 196 ? -8.284 -7.314 44.807 1.00 19.96 196 ASN A N 1
ATOM 1503 C CA . ASN A 1 196 ? -8.194 -7.860 46.162 1.00 20.87 196 ASN A CA 1
ATOM 1504 C C . ASN A 1 196 ? -7.209 -7.093 47.052 1.00 17.06 196 ASN A C 1
ATOM 1505 O O . ASN A 1 196 ? -6.452 -7.689 47.823 1.00 14.70 196 ASN A O 1
ATOM 1510 N N . SER A 1 197 ? -7.237 -5.764 46.932 1.00 14.33 197 SER A N 1
ATOM 1511 C CA . SER A 1 197 ? -6.379 -4.866 47.710 1.00 11.60 197 SER A CA 1
ATOM 1512 C C . SER A 1 197 ? -4.874 -5.095 47.460 1.00 5.38 197 SER A C 1
ATOM 1513 O O . SER A 1 197 ? -4.028 -4.832 48.324 1.00 10.18 197 SER A O 1
ATOM 1516 N N . ILE A 1 198 ? -4.548 -5.601 46.277 1.00 6.87 198 ILE A N 1
ATOM 1517 C CA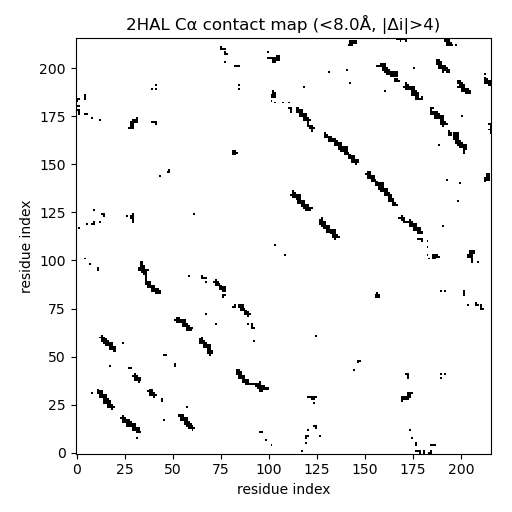 . ILE A 1 198 ? -3.144 -5.775 45.895 1.00 7.91 198 ILE A CA 1
ATOM 1518 C C . ILE A 1 198 ? -2.849 -5.067 44.569 1.00 8.39 198 ILE A C 1
ATOM 1519 O O . ILE A 1 198 ? -3.690 -5.071 43.666 1.00 12.23 198 ILE A O 1
ATOM 1524 N N . LEU A 1 199 ? -1.675 -4.436 44.480 1.00 7.47 199 LEU A N 1
ATOM 1525 C CA . LEU A 1 199 ? -1.255 -3.697 43.288 1.00 6.21 199 LEU A CA 1
ATOM 1526 C C . LEU A 1 199 ? 0.003 -4.308 42.699 1.00 6.17 199 LEU A C 1
ATOM 1527 O O . LEU A 1 199 ? 0.952 -4.607 43.437 1.00 9.07 199 LEU A O 1
ATOM 1532 N N . VAL A 1 200 ? 0.011 -4.491 41.376 1.00 5.47 200 VAL A N 1
ATOM 1533 C CA . VAL A 1 200 ? 1.133 -5.156 40.689 1.00 4.60 200 VAL A CA 1
ATOM 1534 C C . VAL A 1 200 ? 1.733 -4.242 39.625 1.00 4.74 200 VAL A C 1
ATOM 1535 O O . VAL A 1 200 ? 1.015 -3.729 38.771 1.00 5.38 200 VAL A O 1
ATOM 1539 N N . ALA A 1 201 ? 3.050 -4.061 39.692 1.00 4.96 201 ALA A N 1
ATOM 1540 C CA . ALA A 1 201 ? 3.778 -3.229 38.745 1.00 7.39 201 ALA A CA 1
ATOM 1541 C C . ALA A 1 201 ? 4.954 -4.005 38.146 1.00 6.28 201 ALA A C 1
ATOM 1542 O O . ALA A 1 201 ? 5.704 -4.653 38.873 1.00 9.13 201 ALA A O 1
ATOM 1544 N N . LYS A 1 202 ? 5.109 -3.956 36.820 1.00 4.14 202 LYS A N 1
ATOM 1545 C CA . LYS A 1 202 ? 6.279 -4.540 36.176 1.00 4.39 202 LYS A CA 1
ATOM 1546 C C . LYS A 1 202 ? 7.557 -3.789 36.546 1.00 4.84 202 LYS A C 1
ATOM 1547 O O . LYS A 1 202 ? 7.612 -2.565 36.430 1.00 5.37 202 LYS A O 1
ATOM 1553 N N . LEU A 1 203 ? 8.581 -4.522 36.961 1.00 6.80 203 LEU A N 1
ATOM 1554 C CA . LEU A 1 203 ? 9.878 -3.905 37.183 1.00 3.46 203 LEU A CA 1
ATOM 1555 C C . LEU A 1 203 ? 10.427 -3.312 35.891 1.00 4.61 203 LEU A C 1
ATOM 1556 O O . LEU A 1 203 ? 10.512 -3.999 34.869 1.00 7.06 203 LEU A O 1
ATOM 1561 N N . VAL A 1 204 ? 10.784 -2.034 35.945 1.00 5.01 204 VAL A N 1
ATOM 1562 C CA . VAL A 1 204 ? 11.514 -1.391 34.861 1.00 5.82 204 VAL A CA 1
ATOM 1563 C C . VAL A 1 204 ? 12.784 -0.781 35.436 1.00 6.83 204 VAL A C 1
ATOM 1564 O O . VAL A 1 204 ? 12.729 0.073 36.334 1.00 6.52 204 VAL A O 1
ATOM 1568 N N . THR A 1 205 ? 13.920 -1.224 34.912 1.00 9.51 205 THR A N 1
ATOM 1569 C CA . THR A 1 205 ? 15.215 -0.753 35.387 1.00 6.01 205 THR A CA 1
ATOM 1570 C C . THR A 1 205 ? 15.835 0.192 34.368 1.00 8.11 205 THR A C 1
ATOM 1571 O O . THR A 1 205 ? 15.445 0.203 33.194 1.00 10.00 205 THR A O 1
ATOM 1575 N N . GLN A 1 206 ? 16.814 0.971 34.818 1.00 7.84 206 GLN A N 1
ATOM 1576 C CA . GLN A 1 206 ? 17.558 1.857 33.934 1.00 11.17 206 GLN A CA 1
ATOM 1577 C C . GLN A 1 206 ? 18.180 1.093 32.786 1.00 10.32 206 GLN A C 1
ATOM 1578 O O . GLN A 1 206 ? 18.221 1.585 31.659 1.00 18.23 206 GLN A O 1
ATOM 1584 N N . GLU A 1 207 ? 18.689 -0.100 33.093 1.00 11.80 207 GLU A N 1
ATOM 1585 C CA . GLU A 1 207 ? 19.379 -0.929 32.112 1.00 14.05 207 GLU A CA 1
ATOM 1586 C C . GLU A 1 207 ? 18.471 -1.292 30.928 1.00 10.85 207 GLU A C 1
ATOM 1587 O O . GLU A 1 207 ? 18.947 -1.470 29.806 1.00 16.13 207 GLU A O 1
ATOM 1593 N N . MET A 1 208 ? 17.171 -1.387 31.173 1.00 14.19 208 MET A N 1
ATOM 1594 C CA . MET A 1 208 ? 16.222 -1.728 30.113 1.00 10.44 208 MET A CA 1
ATOM 1595 C C . MET A 1 208 ? 16.104 -0.669 29.013 1.00 14.42 208 MET A C 1
ATOM 1596 O O . MET A 1 208 ? 15.668 -0.979 27.903 1.00 14.79 208 MET A O 1
ATOM 1601 N N . PHE A 1 209 ? 16.489 0.573 29.309 1.00 13.57 209 PHE A N 1
ATOM 1602 C CA . PHE A 1 209 ? 16.451 1.632 28.283 1.00 9.25 209 PHE A CA 1
ATOM 1603 C C . PHE A 1 209 ? 17.587 1.528 27.270 1.00 12.38 209 PHE A C 1
ATOM 1604 O O . PHE A 1 209 ? 17.570 2.210 26.243 1.00 12.46 209 PHE A O 1
ATOM 1612 N N . GLN A 1 210 ? 18.562 0.671 27.561 1.00 15.38 210 GLN A N 1
ATOM 1613 C CA . GLN A 1 210 ? 19.648 0.367 26.629 1.00 15.91 210 GLN A CA 1
ATOM 1614 C C . GLN A 1 210 ? 19.118 -0.288 25.347 1.00 23.73 210 GLN A C 1
ATOM 1615 O O . GLN A 1 210 ? 19.804 -0.307 24.321 1.00 22.83 210 GLN A O 1
ATOM 1621 N N . ASN A 1 211 ? 17.892 -0.809 25.411 1.00 26.22 211 ASN A N 1
ATOM 1622 C CA . ASN A 1 211 ? 17.210 -1.357 24.237 1.00 31.81 211 ASN A CA 1
ATOM 1623 C C . ASN A 1 211 ? 16.576 -0.260 23.372 1.00 36.94 211 ASN A C 1
ATOM 1624 O O . ASN A 1 211 ? 15.736 -0.546 22.516 1.00 42.27 211 ASN A O 1
ATOM 1629 N N . ILE A 1 212 ? 17.003 0.985 23.597 1.00 38.41 212 ILE A N 1
ATOM 1630 C CA . ILE A 1 212 ? 16.464 2.187 22.934 1.00 38.55 212 ILE A CA 1
ATOM 1631 C C . ILE A 1 212 ? 15.013 2.451 23.335 1.00 37.39 212 ILE A C 1
ATOM 1632 O O . ILE A 1 212 ? 14.738 3.313 24.173 1.00 34.17 212 ILE A O 1
ATOM 1640 N N . LEU B 2 2 ? -6.583 -10.665 40.878 1.00 35.00 2 LEU I N 1
ATOM 1641 C CA . LEU B 2 2 ? -5.892 -9.563 40.210 1.00 33.66 2 LEU I CA 1
ATOM 1642 C C . LEU B 2 2 ? -6.424 -9.333 38.801 1.00 31.43 2 LEU I C 1
ATOM 1643 O O . LEU B 2 2 ? -6.542 -10.277 38.014 1.00 31.11 2 LEU I O 1
ATOM 1648 N N . PHE B 2 3 ? -6.738 -8.074 38.498 1.00 24.47 3 PHE I N 1
ATOM 1649 C CA . PHE B 2 3 ? -7.287 -7.676 37.200 1.00 20.47 3 PHE I CA 1
ATOM 1650 C C . PHE B 2 3 ? -6.457 -6.566 36.559 1.00 20.23 3 PHE I C 1
ATOM 1651 O O . PHE B 2 3 ? -5.860 -5.747 37.261 1.00 17.61 3 PHE I O 1
ATOM 1659 N N . PHE B 2 4 ? -6.443 -6.536 35.226 1.00 17.95 4 PHE I N 1
ATOM 1660 C CA . PHE B 2 4 ? -5.873 -5.421 34.472 1.00 20.02 4 PHE I CA 1
ATOM 1661 C C . PHE B 2 4 ? -6.577 -4.122 34.879 1.00 24.55 4 PHE I C 1
ATOM 1662 O O . PHE B 2 4 ? -7.806 -4.014 34.793 1.00 26.00 4 PHE I O 1
ATOM 1679 N N B GLU B 2 5 ? -5.805 -3.146 35.341 0.50 24.56 5 GLU I N 1
ATOM 1680 C CA B GLU B 2 5 ? -6.376 -1.855 35.722 0.50 24.76 5 GLU I CA 1
ATOM 1681 C C B GLU B 2 5 ? -5.547 -0.672 35.210 0.50 22.68 5 GLU I C 1
ATOM 1682 O O B GLU B 2 5 ? -5.943 0.468 35.304 0.50 23.53 5 GLU I O 1
#

GO terms:
  GO:0044658 symbiont-mediated pore formation in host plasma membrane (P, IDA)
  GO:0019030 icosahedral viral capsid (C, IDA)
  GO:0004197 cysteine-type endopeptidase activity (F, IDA)
  GO:0003968 RNA-directed RNA polymerase activity (F, IDA)
  GO:0019068 virion assembly (P, IDA)
  GO:0033644 host cell membrane (C, EXP)
  GO:0044193 host cell mitochondrial outer membrane (C, EXP)
  GO:0034062 5'-3' RNA polymerase activity (F, EXP)
  GO:0004197 cysteine-type endopeptidase activity (F, EXP)
  GO:0039722 symbiont-mediated suppression of host toll-like receptor signaling pathway (P, IDA)

InterPro domains:
  IPR000605 Helicase, superfamily 3, single-stranded DNA/RNA virus [PF00910] (1226-1328)
  IPR001205 RNA-directed RNA polymerase, C-terminal domain [PF00680] (1782-2197)
  IPR001676 Picornavirus capsid [PF00073] (53-214)
  IPR001676 Picornavirus capsid [PF00073] (334-434)
  IPR004004 Helicase/polymerase/peptidase polyprotein, Calicivirus-type [PR00918] (1220-1240)
  IPR004004 Helicase/polymerase/peptidase polyprotein, Calicivirus-type [PR00918] (1299-1318)
  IPR004004 Helicase/polymerase/peptidase polyprotein, Calicivirus-type [PR00918] (1979-1994)
  IPR004004 Helicase/polymerase/peptidase polyprotein, Calicivirus-type [PR00918] (2080-2091)
  IPR007094 RNA-directed RNA polymerase, catalytic domain [PS50507] (1976-2097)
  IPR009003 Peptidase S1, PA clan [SSF50494] (1523-1733)
  IPR014759 Helicase, superfamily 3, single-stranded RNA virus [PS51218] (1204-1366)
  IPR024354 Hepatitis A virus, protein VP1-2A [PF12944] (549-716)
  IPR029053 Viral coat protein subunit [G3DSA:2.60.120.20] (24-245)
  IPR029053 Viral coat protein subunit [G3DSA:2.60.120.20] (246-491)
  IPR029053 Viral coat protein subunit [G3DSA:2.60.120.20] (492-769)
  IPR033703 Picornavirus/Calicivirus coat protein [cd00205] (83-243)
  IPR033703 Picornavirus/Calicivirus coat protein [cd00205] (300-481)
  IPR043128 Reverse transcriptase/Diguanylate cyclase domain [G3DSA:3.30.70.270] (2008-2132)
  IPR043502 DNA/RNA polymerase superfamily [SSF56672] (1738-2220)
  IPR044067 Picornavirales 3C/3C-like protease domain [PS51874] (1514-1728)

Nearest PDB structures (foldseek):
  2h9h-assembly1_A  TM=1.004E+00  e=9.343E-43  Hepatovirus A
  1qa7-assembly2_B  TM=9.330E-01  e=2.287E-36  Hepatovirus A
  3ox7-assembly1_U  TM=5.630E-01  e=2.738E-05  Homo sapiens
  3mhw-assembly1_U  TM=5.393E-01  e=2.458E-05  Homo sapiens
  1sqa-assembly1_A  TM=5.509E-01  e=4.446E-05  Homo sapiens

Secondary structure (DSSP, 8-state):
-HHHHHHHHHHHEEEEEEEETTS--EEEEEEEEEEBTEEEEEGGGTTTSTTGGGEEEEEEETTEEEEEEGGGSEEE-SSSS--SEEEEE-TTSPPBP--GGGBPPGGGGGGTTTS-EEEEEEETTEEEEEEE-S-EEEEEEEEEEE-TTS-EEEEEEEEEEEEE----TT-TT-EEEES-GGGTT-EEEEEEEEETTEEEEEE--GGGGGG-/-EE-

Sequence (216 aa):
STLEIAGLVRKNLVQFGVGEKNGSVRWVMNALGVKDDWLLVPSHAYKFEKDYEMMEFYFNRGGTYYSISAGNVVIQSLDVGFQDVVLMKVPTIPKFRDITQHFIKKGDVPRALNRLATLVTTVNGTPMLISEGPLKMEEKATYVHKKNDGTTVDLTVDQAWRGKGEGLPGMCGGALVSSNQSIQNAILGIHVAGGNSILVAKLVTQEMFQNILFFE

Organism: Human hepatitis A virus genotype IB (isolate HM175) (NCBI:txid12098)

Solvent-accessible surface area: 10128 Å² total